Protein AF-A0A7G5KIU0-F1 (afdb_monomer)

pLDDT: mean 80.32, std 20.04, range [30.17, 98.31]

Structure (mmCIF, N/CA/C/O backbone):
data_AF-A0A7G5KIU0-F1
#
_entry.id   AF-A0A7G5KIU0-F1
#
loop_
_atom_site.group_PDB
_atom_site.id
_atom_site.type_symbol
_atom_site.label_atom_id
_atom_site.label_alt_id
_atom_site.label_comp_id
_atom_site.label_asym_id
_atom_site.label_entity_id
_atom_site.label_seq_id
_atom_site.pdbx_PDB_ins_code
_atom_site.Cartn_x
_atom_site.Cartn_y
_atom_site.Cartn_z
_atom_site.occupancy
_atom_site.B_iso_or_equiv
_atom_site.auth_seq_id
_atom_site.auth_comp_id
_atom_site.auth_asym_id
_atom_site.auth_atom_id
_atom_site.pdbx_PDB_model_num
ATOM 1 N N . MET A 1 1 ? 62.081 -25.637 26.726 1.00 36.34 1 MET A N 1
ATOM 2 C CA . MET A 1 1 ? 62.258 -24.174 26.877 1.00 36.34 1 MET A CA 1
ATOM 3 C C . MET A 1 1 ? 61.608 -23.529 25.665 1.00 36.34 1 MET A C 1
ATOM 5 O O . MET A 1 1 ? 61.931 -23.965 24.577 1.00 36.34 1 MET A O 1
ATOM 9 N N . LEU A 1 2 ? 60.666 -22.595 25.725 1.00 34.62 2 LEU A N 1
ATOM 10 C CA . LEU A 1 2 ? 60.098 -21.782 26.800 1.00 34.62 2 LEU A CA 1
ATOM 11 C C . LEU A 1 2 ? 58.688 -21.362 26.341 1.00 34.62 2 LEU A C 1
ATOM 13 O O . LEU A 1 2 ? 58.499 -21.029 25.174 1.00 34.62 2 LEU A O 1
ATOM 17 N N . SER A 1 3 ? 57.731 -21.376 27.267 1.00 38.97 3 SER A N 1
ATOM 18 C CA . SER A 1 3 ? 56.457 -20.659 27.167 1.00 38.97 3 SER A CA 1
ATOM 19 C C . SER A 1 3 ? 56.681 -19.152 27.070 1.00 38.97 3 SER A C 1
ATOM 21 O O . SER A 1 3 ? 57.615 -18.671 27.697 1.00 38.97 3 SER A O 1
ATOM 23 N N . PHE A 1 4 ? 55.754 -18.424 26.440 1.00 35.41 4 PHE A N 1
ATOM 24 C CA . PHE A 1 4 ? 55.165 -17.199 27.002 1.00 35.41 4 PHE A CA 1
ATOM 25 C C . PHE A 1 4 ? 53.754 -16.980 26.432 1.00 35.41 4 PHE A C 1
ATOM 27 O O . PHE A 1 4 ? 53.530 -17.051 25.226 1.00 35.41 4 PHE A O 1
ATOM 34 N N . HIS A 1 5 ? 52.810 -16.736 27.341 1.00 41.19 5 HIS A N 1
ATOM 35 C CA . HIS A 1 5 ? 51.464 -16.227 27.087 1.00 41.19 5 HIS A CA 1
ATOM 36 C C . HIS A 1 5 ? 51.498 -14.718 26.832 1.00 41.19 5 HIS A C 1
ATOM 38 O O . HIS A 1 5 ? 52.275 -14.038 27.491 1.00 41.19 5 HIS A O 1
ATOM 44 N N . PHE A 1 6 ? 50.566 -14.199 26.025 1.00 32.50 6 PHE A N 1
ATOM 45 C CA . PHE A 1 6 ? 49.836 -12.968 26.349 1.00 32.50 6 PHE A CA 1
ATOM 46 C C . PHE A 1 6 ? 48.410 -13.010 25.780 1.00 32.50 6 PHE A C 1
ATOM 48 O O . PHE A 1 6 ? 48.154 -13.492 24.680 1.00 32.50 6 PHE A O 1
ATOM 55 N N . ILE A 1 7 ? 47.502 -12.531 26.624 1.00 43.53 7 ILE A N 1
ATOM 56 C CA . ILE A 1 7 ? 46.048 -12.406 26.510 1.00 43.53 7 ILE A CA 1
ATOM 57 C C . ILE A 1 7 ? 45.729 -11.038 25.878 1.00 43.53 7 ILE A C 1
ATOM 59 O O . ILE A 1 7 ? 46.446 -10.083 26.159 1.00 43.53 7 ILE A O 1
ATOM 63 N N . VAL A 1 8 ? 44.662 -10.923 25.076 1.00 36.31 8 VAL A N 1
ATOM 64 C CA . VAL A 1 8 ? 43.481 -10.058 25.335 1.00 36.31 8 VA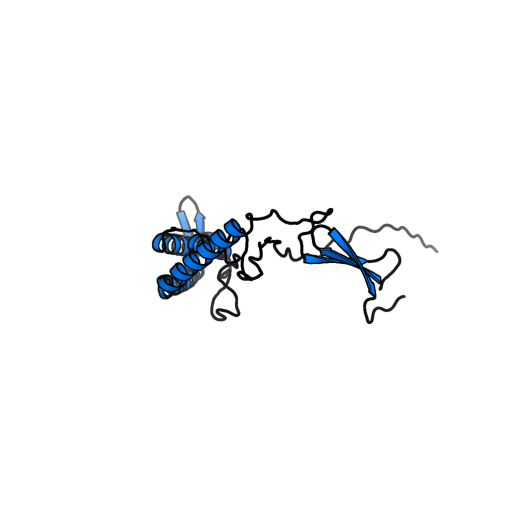L A CA 1
ATOM 65 C C . VAL A 1 8 ? 42.467 -10.169 24.178 1.00 36.31 8 VAL A C 1
ATOM 67 O O . VAL A 1 8 ? 42.867 -10.291 23.021 1.00 36.31 8 VAL A O 1
ATOM 70 N N . PRO A 1 9 ? 41.152 -10.159 24.483 1.00 41.25 9 PRO A N 1
ATOM 71 C CA . PRO A 1 9 ? 40.053 -10.459 23.572 1.00 41.25 9 PRO A CA 1
ATOM 72 C C . PRO A 1 9 ? 39.505 -9.187 22.905 1.00 41.25 9 PRO A C 1
ATOM 74 O O . PRO A 1 9 ? 39.579 -8.096 23.464 1.00 41.25 9 PRO A O 1
ATOM 77 N N . GLY A 1 10 ? 38.894 -9.325 21.728 1.00 31.03 10 GLY A N 1
ATOM 78 C CA . GLY A 1 10 ? 38.322 -8.198 20.990 1.00 31.03 10 GLY A CA 1
ATOM 79 C C . GLY A 1 10 ? 37.030 -8.566 20.275 1.00 31.03 10 GLY A C 1
ATOM 80 O O . GLY A 1 10 ? 37.061 -8.943 19.112 1.00 31.03 10 GLY A O 1
ATOM 81 N N . LEU A 1 11 ? 35.921 -8.432 21.007 1.00 32.62 11 LEU A N 1
ATOM 82 C CA . LEU A 1 11 ? 34.587 -8.047 20.526 1.00 32.62 11 LEU A CA 1
ATOM 83 C C . LEU A 1 11 ? 34.054 -8.787 19.286 1.00 32.62 11 LEU A C 1
ATOM 85 O O . LEU A 1 11 ? 34.119 -8.303 18.157 1.00 32.62 11 LEU A O 1
ATOM 89 N N . LEU A 1 12 ? 33.389 -9.917 19.540 1.00 35.75 12 LEU A N 1
ATOM 90 C CA . LEU A 1 12 ? 32.351 -10.415 18.643 1.00 35.75 12 LEU A CA 1
ATOM 91 C C . LEU A 1 12 ? 31.241 -9.366 18.555 1.00 35.75 12 LEU A C 1
ATOM 93 O O . LEU A 1 12 ? 30.599 -9.019 19.547 1.00 35.75 12 LEU A O 1
ATOM 97 N N . ALA A 1 13 ? 31.071 -8.855 17.340 1.00 33.41 13 ALA A N 1
ATOM 98 C CA . ALA A 1 13 ? 30.016 -7.948 16.961 1.00 33.41 13 ALA A CA 1
ATOM 99 C C . ALA A 1 13 ? 28.647 -8.522 17.345 1.00 33.41 13 ALA A C 1
ATOM 101 O O . ALA A 1 13 ? 28.295 -9.665 17.051 1.00 33.41 13 ALA A O 1
ATOM 102 N N . ILE A 1 14 ? 27.891 -7.661 18.010 1.00 40.97 14 ILE A N 1
ATOM 103 C CA . ILE A 1 14 ? 26.501 -7.814 18.397 1.00 40.97 14 ILE A CA 1
ATOM 104 C C . ILE A 1 14 ? 25.688 -8.086 17.125 1.00 40.97 14 ILE A C 1
ATOM 106 O O . ILE A 1 14 ? 25.567 -7.227 16.257 1.00 40.97 14 ILE A O 1
ATOM 110 N N . CYS A 1 15 ? 25.118 -9.281 17.013 1.00 30.53 15 CYS A N 1
ATOM 111 C CA . CYS A 1 15 ? 24.042 -9.576 16.070 1.00 30.53 15 CYS A CA 1
ATOM 112 C C . CYS A 1 15 ? 22.878 -10.198 16.839 1.00 30.53 15 CYS A C 1
ATOM 114 O O . CYS A 1 15 ? 22.476 -11.334 16.604 1.00 30.53 15 CYS A O 1
ATOM 116 N N . SER A 1 16 ? 22.319 -9.426 17.770 1.00 32.50 16 SER A N 1
ATOM 117 C CA . SER A 1 16 ? 20.934 -9.643 18.171 1.00 32.50 16 SER A CA 1
ATOM 118 C C . SER A 1 16 ? 20.053 -9.144 17.031 1.00 32.50 16 SER A C 1
ATOM 120 O O . SER A 1 16 ? 19.841 -7.943 16.873 1.00 32.50 16 SER A O 1
ATOM 122 N N . LEU A 1 17 ? 19.553 -10.081 16.221 1.00 36.25 17 LEU A N 1
ATOM 123 C CA . LEU A 1 17 ? 18.356 -9.875 15.413 1.00 36.25 17 LEU A CA 1
ATOM 124 C C . LEU A 1 17 ? 17.210 -9.493 16.359 1.00 36.25 17 LEU A C 1
ATOM 126 O O . LEU A 1 17 ? 16.492 -10.353 16.863 1.00 36.25 17 LEU A O 1
ATOM 130 N N . GLN A 1 18 ? 16.999 -8.201 16.577 1.00 31.08 18 GLN A N 1
ATOM 131 C CA . GLN A 1 18 ? 15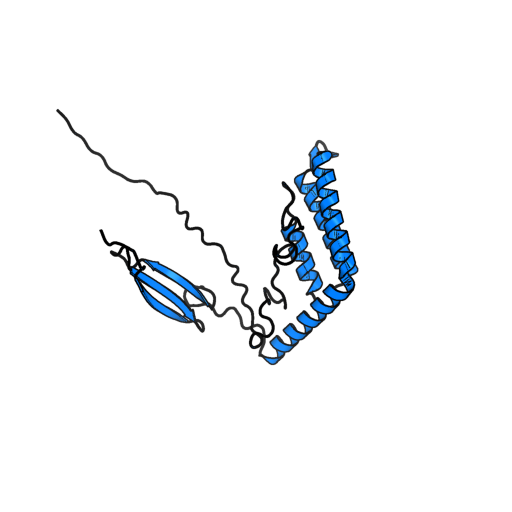.678 -7.719 16.942 1.00 31.08 18 GLN A CA 1
ATOM 132 C C . GLN A 1 18 ? 14.987 -7.334 15.643 1.00 31.08 18 GLN A C 1
ATOM 134 O O . GLN A 1 18 ? 15.222 -6.278 15.060 1.00 31.08 18 GLN A O 1
ATOM 139 N N . ARG A 1 19 ? 14.142 -8.257 15.165 1.00 33.25 19 ARG A N 1
ATOM 140 C CA . ARG A 1 19 ? 13.029 -7.922 14.281 1.00 33.25 19 ARG A CA 1
ATOM 141 C C . ARG A 1 19 ? 12.306 -6.751 14.938 1.00 33.25 19 ARG A C 1
ATOM 143 O O . ARG A 1 19 ? 11.643 -6.942 15.954 1.00 33.25 19 ARG A O 1
ATOM 150 N N . GLY A 1 20 ? 12.473 -5.556 14.381 1.00 30.17 20 GLY A N 1
ATOM 151 C CA . GLY A 1 20 ? 11.651 -4.405 14.711 1.00 30.17 20 GLY A CA 1
ATOM 152 C C . GLY A 1 20 ? 10.218 -4.715 14.304 1.00 30.17 20 GLY A C 1
ATOM 153 O O . GLY A 1 20 ? 9.808 -4.430 13.183 1.00 30.17 20 GLY A O 1
ATOM 154 N N . VAL A 1 21 ? 9.476 -5.368 15.196 1.00 32.94 21 VAL A N 1
ATOM 155 C CA . VAL A 1 21 ? 8.019 -5.347 15.184 1.00 32.94 21 VAL A CA 1
ATOM 156 C C . VAL A 1 21 ? 7.662 -3.884 15.376 1.00 32.94 21 VAL A C 1
ATOM 158 O O . VAL A 1 21 ? 7.976 -3.312 16.420 1.00 32.94 21 VAL A O 1
ATOM 161 N N . SER A 1 22 ? 7.090 -3.253 14.348 1.00 35.03 22 SER A N 1
ATOM 162 C CA . SER A 1 22 ? 6.578 -1.901 14.510 1.00 35.03 22 SER A CA 1
ATOM 163 C C . SER A 1 22 ? 5.518 -1.954 15.605 1.00 35.03 22 SER A C 1
ATOM 165 O O . SER A 1 22 ? 4.497 -2.649 15.501 1.00 35.03 22 SER A O 1
ATOM 167 N N . ALA A 1 23 ? 5.813 -1.250 16.689 1.00 35.59 23 ALA A N 1
ATOM 168 C CA . ALA A 1 23 ? 4.870 -0.905 17.725 1.00 35.59 23 ALA A CA 1
ATOM 169 C C . ALA A 1 23 ? 3.890 0.129 17.156 1.00 35.59 23 ALA A C 1
ATOM 171 O O . ALA A 1 23 ? 3.908 1.294 17.532 1.00 35.59 23 ALA A O 1
ATOM 172 N N . GLY A 1 24 ? 3.090 -0.292 16.176 1.00 41.53 24 GLY A N 1
ATOM 173 C CA . GLY A 1 24 ? 1.864 0.399 15.819 1.00 41.53 24 GLY A CA 1
ATOM 174 C C . GLY A 1 24 ? 0.922 0.208 16.994 1.00 41.53 24 GLY A C 1
ATOM 175 O O . GLY A 1 24 ? 0.476 -0.906 17.261 1.00 41.53 24 GLY A O 1
ATOM 176 N N . THR A 1 25 ? 0.752 1.263 17.774 1.00 46.84 25 THR A N 1
ATOM 177 C CA . THR A 1 25 ? -0.190 1.323 18.881 1.00 46.84 25 THR A CA 1
ATOM 178 C C . THR A 1 25 ? -1.579 1.459 18.329 1.00 46.84 25 THR A C 1
ATOM 180 O O . THR A 1 25 ? -1.968 2.540 17.889 1.00 46.84 25 THR A O 1
ATOM 183 N N . ASP A 1 26 ? -2.312 0.361 18.364 1.00 48.16 26 ASP A N 1
ATOM 184 C CA . ASP A 1 26 ? -3.697 0.377 17.952 1.00 48.16 26 ASP A CA 1
ATOM 185 C C . ASP A 1 26 ? -4.595 0.544 19.154 1.00 48.16 26 ASP A C 1
ATOM 187 O O . ASP A 1 26 ? -4.621 -0.281 20.070 1.00 48.16 26 ASP A O 1
ATOM 191 N N . ILE A 1 27 ? -5.357 1.638 19.125 1.00 53.34 27 ILE A N 1
ATOM 192 C CA . ILE A 1 27 ? -6.548 1.782 19.942 1.00 53.34 27 ILE A CA 1
ATOM 193 C C . ILE A 1 27 ? -7.479 0.673 19.493 1.00 53.34 27 ILE A C 1
ATOM 195 O O . ILE A 1 27 ? -8.103 0.709 18.432 1.00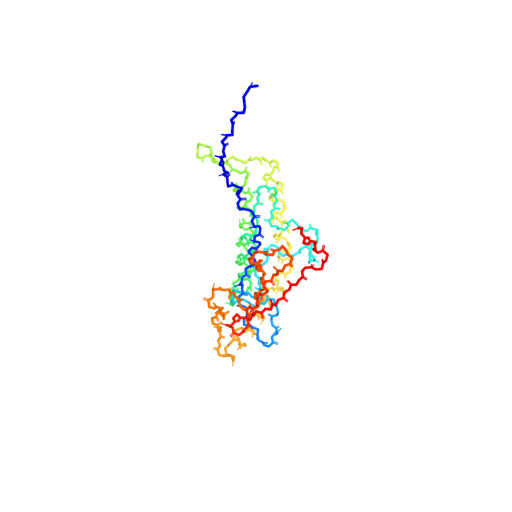 53.34 27 ILE A O 1
ATOM 199 N N . THR A 1 28 ? -7.546 -0.358 20.318 1.00 56.59 28 THR A N 1
ATOM 200 C CA . THR A 1 28 ? -8.520 -1.410 20.135 1.00 56.59 28 THR A CA 1
ATOM 201 C C . THR A 1 28 ? -9.851 -0.845 20.605 1.00 56.59 28 THR A C 1
ATOM 203 O O . THR A 1 28 ? -10.138 -0.776 21.791 1.00 56.59 28 THR A O 1
ATOM 206 N N . CYS A 1 29 ? -10.670 -0.425 19.647 1.00 69.44 29 CYS A N 1
ATOM 207 C CA . CYS A 1 29 ? -12.118 -0.239 19.757 1.00 69.44 29 CYS A CA 1
ATOM 208 C C . CYS A 1 29 ? -12.824 -1.488 20.317 1.00 69.44 29 CYS A C 1
ATOM 210 O O . CYS A 1 29 ? -13.520 -2.187 19.584 1.00 69.44 29 CYS A O 1
ATOM 212 N N . GLY A 1 30 ? -12.520 -1.900 21.548 1.00 63.50 30 GLY A N 1
ATOM 213 C CA . GLY A 1 30 ? -12.864 -3.220 22.078 1.00 63.50 30 GLY A CA 1
ATOM 214 C C . GLY A 1 30 ? -12.402 -4.394 21.198 1.00 63.50 30 GLY A C 1
ATOM 215 O O . GLY A 1 30 ? -13.047 -5.436 21.188 1.00 63.50 30 GLY A O 1
ATOM 216 N N . GLY A 1 31 ? -11.340 -4.227 20.398 1.00 67.38 31 GLY A N 1
ATOM 217 C CA . GLY A 1 31 ? -10.863 -5.244 19.448 1.00 67.38 31 GLY A CA 1
ATOM 218 C C . GLY A 1 31 ? -11.620 -5.312 18.112 1.00 67.38 31 GLY A C 1
ATOM 219 O O . GLY A 1 31 ? -11.334 -6.191 17.303 1.00 67.38 31 GLY A O 1
ATOM 220 N N . GLN A 1 32 ? -12.541 -4.379 17.833 1.00 73.06 32 GLN A N 1
ATOM 221 C CA . GLN A 1 32 ? -13.325 -4.343 16.586 1.00 73.06 32 GLN A CA 1
ATOM 222 C C . GLN A 1 32 ? -12.470 -4.137 15.319 1.00 73.06 32 GLN A C 1
ATOM 224 O O . GLN A 1 32 ? -12.878 -4.535 14.226 1.00 73.06 32 GLN A O 1
ATOM 229 N N . PHE A 1 33 ? -11.276 -3.553 15.461 1.00 81.06 33 PHE A N 1
ATOM 230 C CA . PHE A 1 33 ? -10.314 -3.334 14.377 1.00 81.06 33 PHE A CA 1
ATOM 231 C C . PHE A 1 33 ? -8.986 -4.031 14.704 1.00 81.06 33 PHE A C 1
ATOM 233 O O . PHE A 1 33 ? -7.998 -3.375 15.019 1.00 81.06 33 PHE A O 1
ATOM 240 N N . PRO A 1 34 ? -8.929 -5.375 14.635 1.00 70.75 34 PRO A N 1
ATOM 241 C CA . PRO A 1 34 ? -7.749 -6.146 15.042 1.00 70.75 34 PRO A CA 1
ATOM 242 C C . PRO A 1 34 ? -6.544 -5.935 14.117 1.00 70.75 34 PRO A C 1
ATOM 244 O O . PRO A 1 34 ? -5.434 -6.347 14.436 1.00 70.75 34 PRO A O 1
ATOM 247 N N . LYS A 1 35 ? -6.780 -5.338 12.946 1.00 79.94 35 LYS A N 1
ATOM 248 C CA . LYS A 1 35 ? -5.754 -4.992 11.972 1.00 79.94 35 LYS A CA 1
ATOM 249 C C . LYS A 1 35 ? -5.473 -3.496 11.931 1.00 79.94 35 LYS A C 1
ATOM 251 O O . LYS A 1 35 ? -4.811 -3.130 10.980 1.00 79.94 35 LYS A O 1
ATOM 256 N N . ALA A 1 36 ? -5.976 -2.647 12.832 1.00 81.94 36 ALA A N 1
ATOM 257 C CA . ALA A 1 36 ? -5.640 -1.218 12.802 1.00 81.94 36 ALA A CA 1
ATOM 258 C C . ALA A 1 36 ? -4.110 -0.999 12.829 1.00 81.94 36 ALA A C 1
ATOM 260 O O . ALA A 1 36 ? -3.356 -1.939 13.083 1.00 81.94 36 ALA A O 1
ATOM 261 N N . GLY A 1 37 ? -3.647 0.190 12.446 1.00 78.81 37 GLY A N 1
ATOM 262 C CA . GLY A 1 37 ? -2.231 0.572 12.519 1.00 78.81 37 GLY A CA 1
ATOM 263 C C . GLY A 1 37 ? -2.035 2.038 12.165 1.00 78.81 37 GLY A C 1
ATOM 264 O O . GLY A 1 37 ? -2.648 2.504 11.212 1.00 78.81 37 GLY A O 1
ATOM 265 N N . ASP A 1 38 ? -1.158 2.760 12.868 1.00 79.81 38 ASP A N 1
ATOM 266 C CA . ASP A 1 38 ? -0.663 4.084 12.445 1.00 79.81 38 ASP A CA 1
ATOM 267 C C . ASP A 1 38 ? -1.774 5.124 12.157 1.00 79.81 38 ASP A C 1
ATOM 269 O O . ASP A 1 38 ? -1.663 5.943 11.245 1.00 79.81 38 ASP A O 1
ATOM 273 N N . GLY A 1 39 ? -2.869 5.086 12.926 1.00 82.81 39 GLY A N 1
ATOM 274 C CA . GLY A 1 39 ? -4.026 5.976 12.738 1.00 82.81 39 GLY A CA 1
ATOM 275 C C . GLY A 1 39 ? -5.032 5.515 11.675 1.00 82.81 39 GLY A C 1
ATOM 276 O O . GLY A 1 39 ? -6.005 6.219 11.407 1.00 82.81 39 GLY A O 1
ATOM 277 N N . LEU A 1 40 ? -4.848 4.325 11.103 1.00 88.38 40 LEU A N 1
ATOM 278 C CA . LEU A 1 40 ? -5.726 3.745 10.090 1.00 88.38 40 LEU A CA 1
ATOM 279 C C . LEU A 1 40 ? -6.444 2.498 10.614 1.00 88.38 40 LEU A C 1
ATOM 281 O O . LEU A 1 40 ? -5.913 1.740 11.426 1.00 88.38 40 LEU A O 1
ATOM 285 N N . ALA A 1 41 ? -7.628 2.223 10.069 1.00 88.19 41 ALA A N 1
ATOM 286 C CA . ALA A 1 41 ? -8.403 1.015 10.367 1.00 88.19 41 ALA A CA 1
ATOM 287 C C . ALA A 1 41 ? -7.744 -0.286 9.858 1.00 88.19 41 ALA A C 1
ATOM 289 O O . ALA A 1 41 ? -8.209 -1.387 10.173 1.00 88.19 41 ALA A O 1
ATOM 290 N N . LYS A 1 42 ? -6.670 -0.169 9.063 1.00 87.44 42 LYS A N 1
ATOM 291 C CA . LYS A 1 42 ? -5.815 -1.264 8.596 1.00 87.44 42 LYS A CA 1
ATOM 292 C C . LYS A 1 42 ? -4.341 -0.843 8.663 1.00 87.44 42 LYS A C 1
ATOM 294 O O . LYS A 1 42 ? -3.972 0.212 8.160 1.00 87.44 42 LYS A O 1
ATOM 299 N N . ARG A 1 43 ? -3.497 -1.717 9.203 1.00 84.94 43 ARG A N 1
ATOM 300 C CA . ARG A 1 43 ? -2.047 -1.618 9.235 1.00 84.94 43 ARG A CA 1
ATOM 301 C C . ARG A 1 43 ? -1.519 -1.753 7.820 1.00 84.94 43 ARG A C 1
ATOM 303 O O . ARG A 1 43 ? -1.884 -2.671 7.085 1.00 84.94 43 ARG A O 1
ATOM 310 N N . ILE A 1 44 ? -0.612 -0.851 7.499 1.00 86.75 44 ILE A N 1
ATOM 311 C CA . ILE A 1 44 ? 0.114 -0.823 6.242 1.00 86.75 44 ILE A CA 1
ATOM 312 C C . ILE A 1 44 ? 1.018 -2.059 6.164 1.00 86.75 44 ILE A C 1
ATOM 314 O O . ILE A 1 44 ? 1.861 -2.275 7.041 1.00 86.75 44 ILE A O 1
ATOM 318 N N . ASP A 1 45 ? 0.842 -2.885 5.131 1.00 83.12 45 ASP A N 1
ATOM 319 C CA . ASP A 1 45 ? 1.490 -4.197 5.043 1.00 83.12 45 ASP A CA 1
ATOM 320 C C . ASP A 1 45 ? 2.232 -4.473 3.724 1.00 83.12 45 ASP A C 1
ATOM 322 O O . ASP A 1 45 ? 2.537 -5.628 3.412 1.00 83.12 45 ASP A O 1
ATOM 326 N N . GLY A 1 46 ? 2.640 -3.424 3.003 1.00 87.62 46 GLY A N 1
ATOM 327 C CA . GLY A 1 46 ? 3.276 -3.550 1.693 1.00 87.62 46 GLY A CA 1
ATOM 328 C C . GLY A 1 46 ? 2.258 -3.928 0.626 1.00 87.62 46 GLY A C 1
ATOM 329 O O . GLY A 1 46 ? 1.099 -3.529 0.683 1.00 87.62 46 GLY A O 1
ATOM 330 N N . CYS A 1 47 ? 2.665 -4.711 -0.369 1.00 86.94 47 CYS A N 1
ATOM 331 C CA . CYS A 1 47 ? 1.764 -5.101 -1.457 1.00 86.94 47 CYS A CA 1
ATOM 332 C C . CYS A 1 47 ? 0.865 -6.300 -1.090 1.00 86.94 47 CYS A C 1
ATOM 334 O O . CYS A 1 47 ? 0.652 -7.189 -1.914 1.00 86.94 47 CYS A O 1
ATOM 336 N N . SER A 1 48 ? 0.331 -6.309 0.141 1.00 73.38 48 SER A N 1
ATOM 337 C CA . SER A 1 48 ? -0.445 -7.379 0.797 1.00 73.38 48 SER A CA 1
ATOM 338 C C . SER A 1 48 ? 0.316 -8.694 1.089 1.00 73.38 48 SER A C 1
ATOM 340 O O . SER A 1 48 ? 1.477 -8.900 0.702 1.00 73.38 48 SER A O 1
ATOM 342 N N . SER A 1 49 ? -0.299 -9.578 1.886 1.00 58.69 49 SER A N 1
ATOM 343 C CA . SER A 1 49 ? 0.346 -10.788 2.412 1.00 58.69 49 SER A CA 1
ATOM 344 C C . SER A 1 49 ? 0.354 -11.963 1.418 1.00 58.69 49 SER A C 1
ATOM 346 O O . SER A 1 49 ? -0.528 -12.106 0.575 1.00 58.69 49 SER A O 1
ATOM 348 N N . TRP A 1 50 ? 1.335 -12.868 1.553 1.00 46.44 50 TRP A N 1
ATOM 349 C CA . TRP A 1 50 ? 1.421 -14.086 0.725 1.00 46.44 50 TRP A CA 1
ATOM 350 C C . TRP A 1 50 ? 0.193 -14.997 0.870 1.00 46.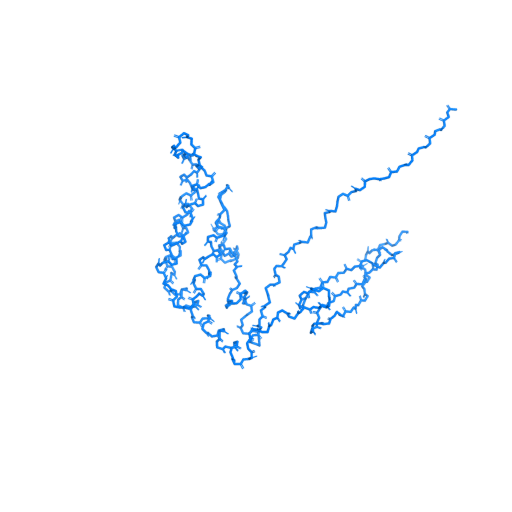44 50 TRP A C 1
ATOM 352 O O . TRP A 1 50 ? -0.190 -15.667 -0.083 1.00 46.44 50 TRP A O 1
ATOM 362 N N . SER A 1 51 ? -0.426 -15.030 2.055 1.00 51.91 51 SER A N 1
ATOM 363 C CA . SER A 1 51 ? -1.651 -15.802 2.286 1.00 51.91 51 SER A CA 1
ATOM 364 C C . SER A 1 51 ? -2.853 -15.243 1.532 1.00 51.91 51 SER A C 1
ATOM 366 O O . SER A 1 51 ? -3.742 -16.013 1.181 1.00 51.91 51 SER A O 1
ATOM 368 N N . ASP A 1 52 ? -2.871 -13.935 1.266 1.00 62.53 52 ASP A N 1
ATOM 369 C CA . ASP A 1 52 ? -3.973 -13.286 0.557 1.00 62.53 52 ASP A CA 1
ATOM 370 C C . ASP A 1 52 ? -3.825 -13.435 -0.966 1.00 62.53 52 ASP A C 1
ATOM 372 O O . ASP A 1 52 ? -4.827 -13.540 -1.673 1.00 62.53 52 ASP A O 1
ATOM 376 N N . ASN A 1 53 ? -2.587 -13.490 -1.480 1.00 63.78 53 ASN A N 1
ATOM 377 C CA . ASN A 1 53 ? -2.323 -13.760 -2.893 1.00 63.78 53 ASN A CA 1
ATOM 378 C C . ASN A 1 53 ? -0.928 -14.385 -3.141 1.00 63.78 53 ASN A C 1
ATOM 380 O O . ASN A 1 53 ? 0.045 -13.665 -3.383 1.00 63.78 53 ASN A O 1
ATOM 384 N N . PRO A 1 54 ? -0.807 -15.727 -3.169 1.00 63.81 54 PRO A N 1
ATOM 385 C CA . PRO A 1 54 ? 0.485 -16.410 -3.304 1.00 63.81 54 PRO A CA 1
ATOM 386 C C . PRO A 1 54 ? 1.103 -16.291 -4.705 1.00 63.81 54 PRO A C 1
ATOM 388 O O . PRO A 1 54 ? 2.209 -16.766 -4.941 1.00 63.81 54 PRO A O 1
ATOM 391 N N . THR A 1 55 ? 0.399 -15.686 -5.664 1.00 66.44 55 THR A N 1
ATOM 392 C CA . THR A 1 55 ? 0.892 -15.510 -7.040 1.00 66.44 55 THR A CA 1
ATOM 393 C C . THR A 1 55 ? 1.514 -14.135 -7.285 1.00 66.44 55 THR A C 1
ATOM 395 O O . THR A 1 55 ? 2.089 -13.899 -8.347 1.00 66.44 55 THR A O 1
ATOM 398 N N . GLN A 1 56 ? 1.431 -13.223 -6.310 1.00 66.50 56 GLN A N 1
ATOM 399 C CA . GLN A 1 56 ? 1.929 -11.858 -6.441 1.00 66.50 56 GLN A CA 1
ATOM 400 C C . GLN A 1 56 ? 3.387 -11.707 -6.003 1.00 66.50 56 GLN A C 1
ATOM 402 O O . GLN A 1 56 ? 3.837 -12.205 -4.969 1.00 66.50 56 GLN A O 1
ATOM 407 N N . VAL A 1 57 ? 4.127 -10.929 -6.790 1.00 73.81 57 VAL A N 1
ATOM 408 C CA . VAL A 1 57 ? 5.479 -10.480 -6.457 1.00 73.81 57 VAL A CA 1
ATOM 409 C C . VAL A 1 57 ? 5.378 -9.385 -5.402 1.00 73.81 57 VAL A C 1
ATOM 411 O O . VAL A 1 57 ? 5.242 -8.232 -5.783 1.00 73.81 57 VAL A O 1
ATOM 414 N N . ARG A 1 58 ? 5.388 -9.746 -4.112 1.00 77.25 58 ARG A N 1
ATOM 415 C CA . ARG A 1 58 ? 5.013 -8.876 -2.976 1.00 77.25 58 ARG A CA 1
ATOM 416 C C . ARG A 1 58 ? 5.675 -7.496 -3.000 1.00 77.25 58 ARG A C 1
ATOM 418 O O . ARG A 1 58 ? 5.164 -6.571 -3.600 1.00 77.25 58 ARG A O 1
ATOM 425 N N . ASP A 1 59 ? 6.827 -7.351 -2.367 1.00 86.75 59 ASP A N 1
ATOM 426 C CA . ASP A 1 59 ? 7.380 -6.025 -2.085 1.00 86.75 59 ASP A CA 1
ATOM 427 C C . ASP A 1 59 ? 8.462 -5.607 -3.086 1.00 86.75 59 ASP A C 1
ATOM 429 O O . ASP A 1 59 ? 8.870 -4.445 -3.109 1.00 86.75 59 ASP A O 1
ATOM 433 N N . SER A 1 60 ? 8.951 -6.535 -3.911 1.00 89.69 60 SER A N 1
ATOM 434 C CA . SER A 1 60 ? 10.045 -6.276 -4.841 1.00 89.69 60 SER A CA 1
ATOM 435 C C . SER A 1 60 ? 10.097 -7.252 -6.011 1.00 89.69 60 SER A C 1
ATOM 437 O O . SER A 1 60 ? 9.798 -8.433 -5.864 1.00 89.69 60 SER A O 1
ATOM 439 N N . TRP A 1 61 ? 10.559 -6.762 -7.163 1.00 90.19 61 TRP A N 1
ATOM 440 C CA . TRP A 1 61 ? 10.904 -7.568 -8.335 1.00 90.19 61 TRP A CA 1
ATOM 441 C C . TRP A 1 61 ? 12.351 -7.279 -8.753 1.00 90.19 61 TRP A C 1
ATOM 443 O O . TRP A 1 61 ? 12.666 -6.193 -9.253 1.00 90.19 61 TRP A O 1
ATOM 453 N N . GLY A 1 62 ? 13.253 -8.235 -8.519 1.00 91.62 62 GLY A N 1
ATOM 454 C CA . GLY A 1 62 ? 14.696 -8.013 -8.659 1.00 91.62 62 GLY A CA 1
ATOM 455 C C . GLY A 1 62 ? 15.160 -6.826 -7.803 1.00 91.62 62 GLY A C 1
ATOM 456 O O . GLY A 1 62 ? 14.932 -6.809 -6.596 1.00 91.62 62 GLY A O 1
ATOM 457 N N . SER A 1 63 ? 15.779 -5.816 -8.419 1.00 94.50 63 SER A N 1
ATOM 458 C CA . SER A 1 63 ? 16.211 -4.578 -7.747 1.00 94.50 63 SER A CA 1
ATOM 459 C C . SER A 1 63 ? 15.104 -3.526 -7.580 1.00 94.50 63 SER A C 1
ATOM 461 O O . SER A 1 63 ? 15.329 -2.510 -6.922 1.00 94.50 63 SER A O 1
ATOM 463 N N . ALA A 1 64 ? 13.921 -3.723 -8.168 1.00 95.88 64 ALA A N 1
ATOM 464 C CA . ALA A 1 64 ? 12.800 -2.802 -7.998 1.00 95.88 64 ALA A CA 1
ATOM 465 C C . ALA A 1 64 ? 12.087 -3.060 -6.670 1.00 95.88 64 ALA A C 1
ATOM 467 O O . ALA A 1 64 ? 11.670 -4.182 -6.401 1.00 95.88 64 ALA A O 1
ATOM 468 N N . ASN A 1 65 ? 11.925 -2.013 -5.860 1.00 95.19 65 ASN A N 1
ATOM 469 C CA . ASN A 1 65 ? 11.198 -2.050 -4.592 1.00 95.19 65 ASN A CA 1
ATOM 470 C C . ASN A 1 65 ? 9.841 -1.348 -4.751 1.00 95.19 65 ASN A C 1
ATOM 472 O O . ASN A 1 65 ? 9.787 -0.152 -5.044 1.00 95.19 65 ASN A O 1
ATOM 476 N N . PHE A 1 66 ? 8.762 -2.103 -4.561 1.00 95.12 66 PHE A N 1
ATOM 477 C CA . PHE A 1 66 ? 7.375 -1.658 -4.663 1.00 95.12 66 PHE A CA 1
ATOM 478 C C . PHE A 1 66 ? 6.734 -1.352 -3.311 1.00 95.12 66 PHE A C 1
ATOM 480 O O . PHE A 1 66 ? 5.740 -0.631 -3.284 1.00 95.12 66 PHE A O 1
ATOM 487 N N . ARG A 1 67 ? 7.318 -1.816 -2.197 1.00 93.81 67 ARG A N 1
ATOM 488 C CA . ARG A 1 67 ? 6.748 -1.682 -0.850 1.00 93.81 67 ARG A CA 1
ATOM 489 C C . ARG A 1 67 ? 6.269 -0.269 -0.545 1.00 93.81 67 ARG A C 1
ATOM 491 O O . ARG A 1 67 ? 5.108 -0.083 -0.228 1.00 93.81 67 ARG A O 1
ATOM 498 N N . GLY A 1 68 ? 7.131 0.734 -0.719 1.00 93.56 68 GLY A N 1
ATOM 499 C CA . GLY A 1 68 ? 6.767 2.121 -0.410 1.00 93.56 68 GLY A CA 1
ATOM 500 C C . GLY A 1 68 ? 5.620 2.668 -1.271 1.00 93.56 68 GLY A C 1
ATOM 501 O O . GLY A 1 68 ? 4.885 3.540 -0.825 1.00 93.56 68 GLY A O 1
ATOM 502 N N . VAL A 1 69 ? 5.448 2.151 -2.492 1.00 96.44 69 VAL A N 1
ATOM 503 C CA . VAL A 1 69 ? 4.337 2.524 -3.380 1.00 96.44 69 VAL A CA 1
ATOM 504 C C . VAL A 1 69 ? 3.036 1.866 -2.923 1.00 96.44 69 VAL A C 1
ATOM 506 O O . VAL A 1 69 ? 1.994 2.513 -2.931 1.00 96.44 69 VAL A O 1
ATOM 509 N N . CYS A 1 70 ? 3.100 0.600 -2.510 1.00 94.62 70 CYS A N 1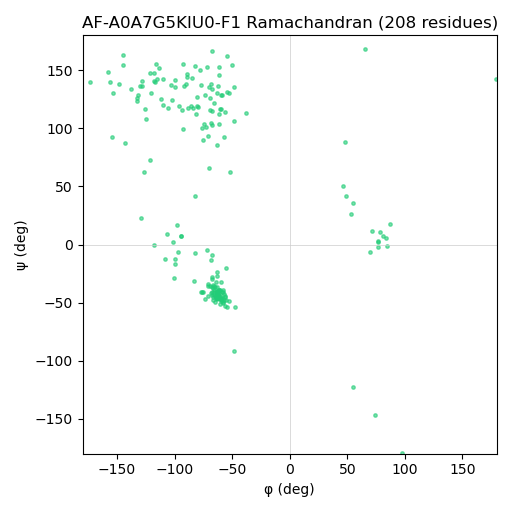
ATOM 510 C CA . CYS A 1 70 ? 1.958 -0.119 -1.951 1.00 94.62 70 CYS A CA 1
ATOM 511 C C . CYS A 1 70 ? 1.534 0.455 -0.596 1.00 94.62 70 CYS A C 1
ATOM 513 O O . CYS A 1 70 ? 0.350 0.686 -0.384 1.00 94.62 70 CYS A O 1
ATOM 515 N N . ASP A 1 71 ? 2.498 0.801 0.259 1.00 93.75 71 ASP A N 1
ATOM 516 C CA . ASP A 1 71 ? 2.244 1.448 1.543 1.00 93.75 71 ASP A CA 1
ATOM 517 C C . ASP A 1 71 ? 1.471 2.764 1.363 1.00 93.75 71 ASP A C 1
ATOM 519 O O . ASP A 1 71 ? 0.531 3.054 2.098 1.00 93.75 71 ASP A O 1
ATOM 523 N N . GLU A 1 72 ? 1.851 3.561 0.363 1.00 96.00 72 GLU A N 1
ATOM 524 C CA . GLU A 1 72 ? 1.175 4.822 0.056 1.00 96.00 72 GLU A CA 1
ATOM 525 C C . GLU A 1 72 ? -0.218 4.623 -0.551 1.00 96.00 72 GLU A C 1
ATOM 527 O O . GLU A 1 72 ? -1.133 5.404 -0.292 1.00 96.00 72 GLU A O 1
ATOM 532 N N . HIS A 1 73 ? -0.408 3.566 -1.340 1.00 95.75 73 HIS A N 1
ATOM 533 C CA . HIS A 1 73 ? -1.718 3.224 -1.891 1.00 95.75 73 HIS A CA 1
ATOM 534 C C . HIS A 1 73 ? -2.695 2.785 -0.802 1.00 95.75 73 HIS A C 1
ATOM 536 O O . HIS A 1 73 ? -3.821 3.283 -0.778 1.00 95.75 73 HIS A O 1
ATOM 542 N N . ASP A 1 74 ? -2.232 1.961 0.140 1.00 94.00 74 ASP A N 1
ATOM 543 C CA . ASP A 1 74 ? -2.988 1.585 1.334 1.00 94.00 74 ASP A CA 1
ATOM 544 C C . ASP A 1 74 ? -3.384 2.832 2.143 1.00 94.00 74 ASP A C 1
ATOM 546 O O . ASP A 1 74 ? -4.566 3.016 2.439 1.00 94.00 74 ASP A O 1
ATOM 550 N N . ARG A 1 75 ? -2.443 3.750 2.427 1.00 95.00 75 ARG A N 1
ATOM 551 C CA . ARG A 1 75 ? -2.763 5.026 3.106 1.00 95.00 75 ARG A CA 1
ATOM 552 C C . ARG A 1 75 ? -3.823 5.827 2.362 1.00 95.00 75 ARG A C 1
ATOM 554 O O . ARG A 1 75 ? -4.760 6.324 2.981 1.00 95.00 75 ARG A O 1
ATOM 561 N N . CYS A 1 76 ? -3.688 5.943 1.044 1.00 96.75 76 CYS A N 1
ATOM 562 C CA . CYS A 1 76 ? -4.626 6.691 0.215 1.00 96.75 76 CYS A CA 1
ATOM 563 C C . CYS A 1 76 ? -6.036 6.083 0.278 1.00 96.75 76 CYS A C 1
ATOM 565 O O . CYS A 1 76 ? -7.012 6.807 0.450 1.00 96.75 76 CYS A O 1
ATOM 567 N N . TYR A 1 77 ? -6.154 4.752 0.225 1.00 96.00 77 TYR A N 1
ATOM 568 C CA . TYR A 1 77 ? -7.440 4.051 0.335 1.00 96.00 77 TYR A CA 1
ATOM 569 C C . TYR A 1 77 ? -8.116 4.228 1.697 1.00 96.00 77 TYR A C 1
ATOM 571 O O . TYR A 1 77 ? -9.345 4.266 1.758 1.00 96.00 77 TYR A O 1
ATOM 579 N N . TYR A 1 78 ? -7.333 4.355 2.768 1.00 95.81 78 TYR A N 1
ATOM 580 C CA . TYR A 1 78 ? -7.828 4.604 4.122 1.00 95.81 78 TYR A CA 1
ATOM 581 C C . TYR A 1 78 ? -7.842 6.093 4.504 1.00 95.81 78 TYR A C 1
ATOM 583 O O . TYR A 1 78 ? -8.139 6.417 5.643 1.00 95.81 78 TYR A O 1
ATOM 591 N N . THR A 1 79 ? -7.569 7.021 3.583 1.00 96.19 79 THR A N 1
ATOM 592 C CA . THR A 1 79 ? -7.752 8.458 3.830 1.00 96.19 79 THR A CA 1
ATOM 593 C C . THR A 1 79 ? -9.178 8.846 3.454 1.00 96.19 79 THR A C 1
ATOM 595 O O . THR A 1 79 ? -9.566 8.715 2.290 1.00 96.19 79 THR A O 1
ATOM 598 N N . LEU A 1 80 ? -9.976 9.314 4.417 1.00 96.81 80 LEU A N 1
ATOM 599 C CA . LEU A 1 80 ? -11.377 9.666 4.170 1.00 96.81 80 LEU A CA 1
ATOM 600 C C . LEU A 1 80 ? -11.516 10.759 3.103 1.00 96.81 80 LEU A C 1
ATOM 602 O O . LEU A 1 80 ? -10.874 11.806 3.168 1.00 96.81 80 LEU A O 1
ATOM 606 N N . GLY A 1 81 ? -12.365 10.506 2.107 1.00 97.06 81 GLY A N 1
ATOM 607 C CA . GLY A 1 81 ? -12.631 11.432 1.004 1.00 97.06 81 GLY A CA 1
ATOM 608 C C . GLY A 1 81 ? -11.541 11.488 -0.073 1.00 97.06 81 GLY A C 1
ATOM 609 O O . GLY A 1 81 ? -11.683 12.253 -1.028 1.00 97.06 81 GLY A O 1
ATOM 610 N N . ALA A 1 82 ? -10.471 10.690 0.032 1.00 97.50 82 ALA A N 1
ATOM 611 C CA . ALA A 1 82 ? -9.429 10.629 -0.993 1.00 97.50 82 ALA A CA 1
ATOM 612 C C . ALA A 1 82 ? -9.989 10.154 -2.340 1.00 97.50 82 ALA A C 1
ATOM 614 O O . ALA A 1 82 ? -10.872 9.308 -2.390 1.00 97.50 82 ALA A O 1
ATOM 615 N N . ASN A 1 83 ? -9.474 10.645 -3.464 1.00 97.44 83 ASN A N 1
ATOM 616 C CA . ASN A 1 83 ? -9.994 10.248 -4.771 1.00 97.44 83 ASN A CA 1
ATOM 617 C C . ASN A 1 83 ? -9.434 8.879 -5.213 1.00 97.44 83 ASN A C 1
ATOM 619 O O . ASN A 1 83 ? -8.232 8.738 -5.425 1.00 97.44 83 ASN A O 1
ATOM 623 N N . VAL A 1 84 ? -10.305 7.883 -5.424 1.00 96.31 84 VAL A N 1
ATOM 624 C CA . VAL A 1 84 ? -9.894 6.519 -5.819 1.00 96.31 84 VAL A CA 1
ATOM 625 C C . VAL A 1 84 ? -9.094 6.479 -7.126 1.00 96.31 84 VAL A C 1
ATOM 627 O O . VAL A 1 84 ? -8.110 5.740 -7.233 1.00 96.31 84 VAL A O 1
ATOM 630 N N . ASP A 1 85 ? -9.463 7.295 -8.117 1.00 97.12 85 ASP A N 1
ATOM 631 C CA . ASP A 1 85 ? -8.743 7.334 -9.388 1.00 97.12 85 ASP A CA 1
ATOM 632 C C . ASP A 1 85 ? -7.355 7.949 -9.206 1.00 97.12 85 ASP A C 1
ATOM 634 O O . ASP A 1 85 ? -6.397 7.507 -9.835 1.00 97.12 85 ASP A O 1
ATOM 638 N N 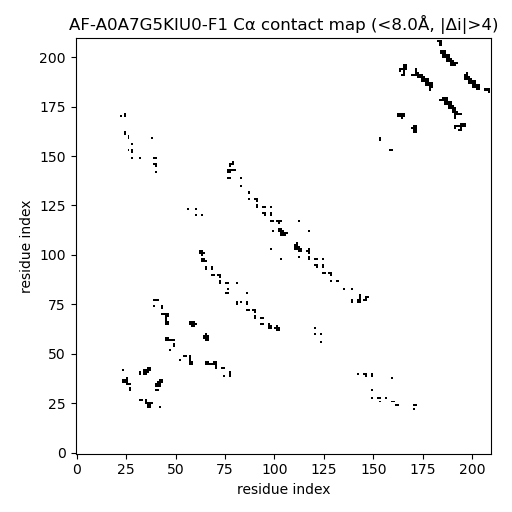. GLU A 1 86 ? -7.220 8.945 -8.333 1.00 97.94 86 GLU A N 1
ATOM 639 C CA . GLU A 1 86 ? -5.937 9.534 -7.967 1.00 97.94 86 GLU A CA 1
ATOM 640 C C . GLU A 1 86 ? -5.049 8.548 -7.216 1.00 97.94 86 GLU A C 1
ATOM 642 O O . GLU A 1 86 ? -3.905 8.352 -7.631 1.00 97.94 86 GLU A O 1
ATOM 647 N N . CYS A 1 87 ? -5.582 7.851 -6.206 1.00 97.75 87 CYS A N 1
ATOM 648 C CA . CYS A 1 87 ? -4.862 6.791 -5.500 1.00 97.75 87 CYS A CA 1
ATOM 649 C C . CYS A 1 87 ? -4.307 5.756 -6.492 1.00 97.75 87 CYS A C 1
ATOM 651 O O . CYS A 1 87 ? -3.116 5.439 -6.482 1.00 97.75 87 CYS A O 1
ATOM 653 N N . ASN A 1 88 ? -5.146 5.283 -7.417 1.00 97.19 88 ASN A N 1
ATOM 654 C CA . ASN A 1 88 ? -4.759 4.278 -8.406 1.00 97.19 88 ASN A CA 1
ATOM 655 C C . ASN A 1 88 ? -3.795 4.820 -9.474 1.00 97.19 88 ASN A C 1
ATOM 657 O O . ASN A 1 88 ? -2.900 4.099 -9.923 1.00 97.19 88 ASN A O 1
ATOM 661 N N . ARG A 1 89 ? -3.933 6.085 -9.894 1.00 98.19 89 ARG A N 1
ATOM 662 C CA . ARG A 1 89 ? -2.972 6.738 -10.801 1.00 98.19 89 ARG A CA 1
ATOM 663 C C . ARG A 1 89 ? -1.601 6.875 -10.142 1.00 98.19 89 ARG A C 1
ATOM 665 O O . ARG A 1 89 ? -0.607 6.521 -10.778 1.00 98.19 89 ARG A O 1
ATOM 672 N N . ASN A 1 90 ? -1.553 7.333 -8.893 1.00 98.31 90 ASN A N 1
ATOM 673 C CA . ASN A 1 90 ? -0.318 7.518 -8.132 1.00 98.31 90 ASN A CA 1
ATOM 674 C C . ASN A 1 90 ? 0.376 6.182 -7.869 1.00 98.31 90 ASN A C 1
ATOM 676 O O . ASN A 1 90 ? 1.571 6.062 -8.133 1.00 98.31 90 ASN A O 1
ATOM 680 N N . PHE A 1 91 ? -0.380 5.155 -7.474 1.00 97.50 91 PHE A N 1
ATOM 681 C CA . PHE A 1 91 ? 0.116 3.787 -7.337 1.00 97.50 91 PHE A CA 1
ATOM 682 C C . PHE A 1 91 ? 0.772 3.288 -8.629 1.00 97.50 91 PHE A C 1
ATOM 684 O O . PHE A 1 91 ? 1.949 2.929 -8.660 1.00 97.50 91 PHE A O 1
ATOM 691 N N . CYS A 1 92 ? 0.047 3.372 -9.745 1.00 97.81 92 CYS A N 1
ATOM 692 C CA . CYS A 1 92 ? 0.548 2.929 -11.038 1.00 97.81 92 CYS A CA 1
ATOM 693 C C . CYS A 1 92 ? 1.762 3.720 -11.537 1.00 97.81 92 CYS A C 1
ATOM 695 O O . CYS A 1 92 ? 2.692 3.153 -12.114 1.00 97.81 92 CYS A O 1
ATOM 697 N N . GLY A 1 93 ? 1.778 5.038 -11.337 1.00 98.25 93 GLY A N 1
ATOM 698 C CA . GLY A 1 93 ? 2.946 5.868 -11.627 1.00 98.25 93 GLY A CA 1
ATOM 699 C C . GLY A 1 93 ? 4.143 5.505 -10.745 1.00 98.25 93 GLY A C 1
ATOM 700 O O . GLY A 1 93 ? 5.271 5.417 -11.237 1.00 98.25 93 GLY A O 1
ATOM 701 N N . GLY A 1 94 ? 3.893 5.233 -9.463 1.00 98.25 94 GLY A N 1
ATOM 702 C CA . GLY A 1 94 ? 4.886 4.828 -8.475 1.00 98.25 94 GLY A CA 1
ATOM 703 C C . GLY A 1 94 ? 5.581 3.521 -8.840 1.00 98.25 94 GLY A C 1
ATOM 704 O O . GLY A 1 94 ? 6.812 3.480 -8.844 1.00 98.25 94 GLY A O 1
ATOM 705 N N . LEU A 1 95 ? 4.829 2.488 -9.232 1.00 97.81 95 LEU A N 1
ATOM 706 C CA . LEU A 1 95 ? 5.394 1.190 -9.623 1.00 97.81 95 LEU A CA 1
ATOM 707 C C . LEU A 1 95 ? 6.291 1.308 -10.861 1.00 97.81 95 LEU A C 1
ATOM 709 O O . LEU A 1 95 ? 7.431 0.841 -10.861 1.00 97.81 95 LEU A O 1
ATOM 713 N N . ARG A 1 96 ? 5.828 2.020 -11.898 1.00 98.25 96 ARG A N 1
ATOM 714 C CA . ARG A 1 96 ? 6.641 2.290 -13.099 1.00 98.25 96 ARG A CA 1
ATOM 715 C C . ARG A 1 96 ? 7.906 3.074 -12.756 1.00 98.25 96 ARG A C 1
ATOM 717 O O . ARG A 1 96 ? 8.983 2.801 -13.285 1.00 98.25 96 ARG A O 1
ATOM 724 N N . ASN A 1 97 ? 7.801 4.039 -11.844 1.00 98.06 97 ASN A N 1
ATOM 725 C CA . ASN A 1 97 ? 8.950 4.803 -11.376 1.00 98.06 97 ASN A CA 1
ATOM 726 C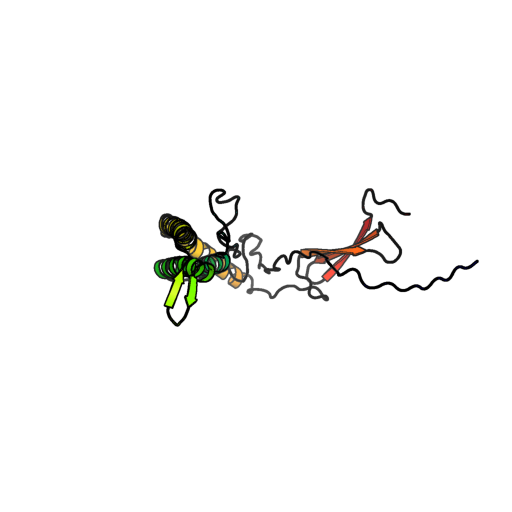 C . ASN A 1 97 ? 9.935 3.939 -10.572 1.00 98.06 97 ASN A C 1
ATOM 728 O O . ASN A 1 97 ? 11.140 4.133 -10.709 1.00 98.06 97 ASN A O 1
ATOM 732 N N . ALA A 1 98 ? 9.456 2.983 -9.774 1.00 97.62 98 ALA A N 1
ATOM 733 C CA . ALA A 1 98 ? 10.306 2.027 -9.068 1.00 97.62 98 ALA A CA 1
ATOM 734 C C . ALA A 1 98 ? 11.109 1.160 -10.052 1.00 97.62 98 ALA A C 1
ATOM 736 O O . ALA A 1 98 ? 12.322 1.027 -9.891 1.00 97.62 98 ALA A O 1
ATOM 737 N N . CYS A 1 99 ? 10.478 0.681 -11.130 1.00 97.56 99 CYS A N 1
ATOM 738 C CA . CYS A 1 99 ? 11.172 -0.012 -12.219 1.00 97.56 99 CYS A CA 1
ATOM 739 C C . CYS A 1 99 ? 12.249 0.858 -12.873 1.00 97.56 99 CYS A C 1
ATOM 741 O O . CYS A 1 99 ? 13.392 0.428 -13.034 1.00 97.56 99 CYS A O 1
ATOM 743 N N . ARG A 1 100 ? 11.914 2.112 -13.199 1.00 97.25 100 ARG A N 1
ATOM 744 C CA . ARG A 1 100 ? 12.868 3.059 -13.785 1.00 97.25 100 ARG A CA 1
ATOM 745 C C . ARG A 1 100 ? 14.053 3.332 -12.858 1.00 97.25 100 ARG A C 1
ATOM 747 O O . ARG A 1 100 ? 15.184 3.381 -13.323 1.00 97.25 100 ARG A O 1
ATOM 754 N N . LYS A 1 101 ? 13.815 3.505 -11.555 1.00 96.69 101 LYS A N 1
ATOM 755 C CA . LYS A 1 101 ? 14.879 3.720 -10.559 1.00 96.69 101 LYS A CA 1
ATOM 756 C C . LYS A 1 101 ? 15.820 2.520 -10.446 1.00 96.69 101 LYS A C 1
ATOM 758 O O . LYS A 1 101 ? 17.012 2.718 -10.250 1.00 96.69 101 LYS A O 1
ATOM 763 N N . ALA A 1 102 ? 15.287 1.307 -10.558 1.00 96.81 102 ALA A N 1
ATOM 764 C CA . ALA A 1 102 ? 16.068 0.084 -10.426 1.00 96.81 102 ALA A CA 1
ATOM 765 C C . ALA A 1 102 ? 16.924 -0.220 -11.662 1.00 96.81 102 ALA A C 1
ATOM 767 O O . ALA A 1 102 ? 18.073 -0.630 -11.522 1.00 96.81 102 ALA A O 1
ATOM 768 N N . TYR A 1 103 ? 16.374 -0.007 -12.861 1.00 97.31 103 TYR A N 1
ATOM 769 C CA . TYR A 1 103 ? 16.961 -0.533 -14.099 1.00 97.31 103 TYR A CA 1
ATOM 770 C C . TYR A 1 103 ? 17.394 0.534 -15.104 1.00 97.31 103 TYR A C 1
ATOM 772 O O . TYR A 1 103 ? 17.925 0.191 -16.161 1.00 97.31 103 TYR A O 1
ATOM 780 N N . CYS A 1 104 ? 17.203 1.819 -14.796 1.00 96.69 104 CYS A N 1
ATOM 781 C CA . CYS A 1 104 ? 17.677 2.912 -15.634 1.00 96.69 104 CYS A CA 1
ATOM 782 C C . CYS A 1 104 ? 18.747 3.750 -14.938 1.00 96.69 104 CYS A C 1
ATOM 784 O O . CYS A 1 104 ? 18.675 4.042 -13.746 1.00 96.69 104 CYS A O 1
ATOM 786 N N . LYS A 1 105 ? 19.731 4.193 -15.718 1.00 94.75 105 LYS A N 1
ATOM 787 C CA . LYS A 1 105 ? 20.826 5.059 -15.283 1.00 94.75 105 LYS A CA 1
ATOM 788 C C . LYS A 1 105 ? 20.831 6.338 -16.108 1.00 94.75 105 LYS A C 1
ATOM 790 O O . LYS A 1 105 ? 20.487 6.329 -17.289 1.00 94.75 105 LYS A O 1
ATOM 795 N N . LYS A 1 106 ? 21.240 7.445 -15.488 1.00 92.62 106 LYS A N 1
ATOM 796 C CA . LYS A 1 106 ? 21.510 8.691 -16.210 1.00 92.62 106 LYS A CA 1
ATOM 797 C C . LYS A 1 106 ? 22.945 8.668 -16.729 1.00 92.62 106 LYS A C 1
ATOM 799 O O . LYS A 1 106 ? 23.875 8.591 -15.932 1.00 92.62 106 LYS A O 1
ATOM 804 N N . ILE A 1 107 ? 23.115 8.750 -18.043 1.00 91.31 107 ILE A N 1
ATOM 805 C CA . ILE A 1 107 ? 24.412 8.838 -18.720 1.00 91.31 107 ILE A CA 1
ATOM 806 C C . ILE A 1 107 ? 24.369 10.079 -19.605 1.00 91.31 107 ILE A C 1
ATOM 808 O O . ILE A 1 107 ? 23.545 10.142 -20.511 1.00 91.31 107 ILE A O 1
ATOM 812 N N . LEU A 1 108 ? 25.228 11.068 -19.331 1.00 84.12 108 LEU A N 1
ATOM 813 C CA . LEU A 1 108 ? 25.353 12.296 -20.135 1.00 84.12 108 LEU A CA 1
ATOM 814 C C . LEU A 1 108 ? 23.985 12.933 -20.475 1.00 84.12 108 LEU A C 1
ATOM 816 O O . LEU A 1 108 ? 23.676 13.203 -21.631 1.00 84.12 108 LEU A O 1
ATOM 820 N N . SER A 1 109 ? 23.140 13.120 -19.455 1.00 88.81 109 SER A N 1
ATOM 821 C CA . SER A 1 109 ? 21.765 13.655 -19.548 1.00 88.81 109 SER A CA 1
ATOM 822 C C . SER A 1 109 ? 20.714 12.757 -20.222 1.00 88.81 109 SER A C 1
ATOM 824 O O . SER A 1 109 ? 19.525 13.064 -20.134 1.00 88.81 109 SER A O 1
ATOM 826 N N . ALA A 1 110 ? 21.093 11.619 -20.803 1.00 89.81 110 ALA A N 1
ATOM 827 C CA . ALA A 1 110 ? 20.161 10.611 -21.299 1.00 89.81 110 ALA A CA 1
ATOM 828 C C . ALA A 1 110 ? 19.808 9.592 -20.205 1.00 89.81 110 ALA A C 1
ATOM 830 O O . ALA A 1 110 ? 20.644 9.223 -19.380 1.00 89.81 110 ALA A O 1
ATOM 831 N N . THR A 1 111 ? 18.561 9.115 -20.196 1.00 93.62 111 THR A N 1
ATOM 832 C CA . THR A 1 111 ? 18.157 7.977 -19.355 1.00 93.62 111 THR A CA 1
ATOM 833 C C . THR A 1 111 ? 18.271 6.704 -20.181 1.00 93.62 111 THR A C 1
ATOM 835 O O . THR A 1 111 ? 17.556 6.551 -21.167 1.00 93.62 111 THR A O 1
ATOM 838 N N . VAL A 1 112 ? 19.165 5.804 -19.779 1.00 94.81 112 VAL A N 1
ATOM 839 C CA . VAL A 1 112 ? 19.402 4.518 -20.442 1.00 94.81 112 VAL A CA 1
ATOM 840 C C . VAL A 1 112 ? 18.927 3.407 -19.521 1.00 94.81 112 VAL A C 1
ATOM 842 O O . VAL A 1 112 ? 19.356 3.341 -18.371 1.00 94.81 112 VAL A O 1
ATOM 845 N N . CYS A 1 113 ? 18.041 2.550 -20.019 1.00 96.00 113 CYS A N 1
ATOM 846 C CA . CYS A 1 113 ? 17.468 1.439 -19.269 1.00 96.00 113 CYS A CA 1
ATOM 847 C C . CYS A 1 113 ? 17.988 0.108 -19.801 1.00 96.00 113 CYS A C 1
ATOM 849 O O . CYS A 1 113 ? 18.118 -0.059 -21.013 1.00 96.00 113 CYS A O 1
ATOM 851 N N . GLU A 1 114 ? 18.236 -0.851 -18.913 1.00 94.06 114 GLU A N 1
ATOM 852 C CA . GLU A 1 114 ? 18.469 -2.232 -19.324 1.00 94.06 114 GLU A CA 1
ATOM 853 C C . GLU A 1 114 ? 17.163 -2.805 -19.910 1.00 94.06 114 GLU A C 1
ATOM 855 O O . GLU A 1 114 ? 16.167 -2.903 -19.193 1.00 94.06 114 GLU A O 1
ATOM 860 N N . PRO A 1 115 ? 17.112 -3.152 -21.208 1.00 90.62 115 PRO A N 1
ATOM 861 C CA . PRO A 1 115 ? 15.844 -3.330 -21.913 1.00 90.62 115 PRO A CA 1
ATOM 862 C C . PRO A 1 115 ? 15.019 -4.512 -21.390 1.00 90.62 115 PRO A C 1
ATOM 864 O O . PRO A 1 115 ? 13.812 -4.376 -21.195 1.00 90.62 115 PRO A O 1
ATOM 867 N N . LEU A 1 116 ? 15.659 -5.656 -21.129 1.00 92.69 116 LEU A N 1
ATOM 868 C CA . LEU A 1 116 ? 14.961 -6.879 -20.719 1.00 92.69 116 LEU A CA 1
ATOM 869 C C . LEU A 1 116 ? 14.452 -6.802 -19.277 1.00 92.69 116 LEU A C 1
ATOM 871 O O . LEU A 1 116 ? 13.287 -7.114 -19.015 1.00 92.69 116 LEU A O 1
ATOM 875 N N . THR A 1 117 ? 15.296 -6.362 -18.342 1.00 94.81 117 THR A N 1
ATOM 876 C CA . THR A 1 117 ? 14.925 -6.265 -16.924 1.00 94.81 117 THR A CA 1
ATOM 877 C C . THR A 1 117 ? 13.931 -5.133 -16.697 1.00 94.81 117 THR A C 1
ATOM 879 O O . THR A 1 117 ? 12.902 -5.342 -16.058 1.00 94.81 117 THR A O 1
ATOM 882 N N . HIS A 1 118 ? 14.147 -3.960 -17.299 1.00 96.75 118 HIS A N 1
ATOM 883 C CA . HIS A 1 118 ? 13.193 -2.858 -17.218 1.00 96.75 118 HIS A CA 1
ATOM 884 C C . HIS A 1 118 ? 11.838 -3.231 -17.835 1.00 96.75 118 HIS A C 1
ATOM 886 O O . HIS A 1 118 ? 10.803 -2.984 -17.217 1.00 96.75 118 HIS A O 1
ATOM 892 N N . GLY A 1 119 ? 11.831 -3.866 -19.015 1.00 95.62 119 GLY A N 1
ATOM 893 C CA . GLY A 1 119 ? 10.602 -4.311 -19.678 1.00 95.62 119 GLY A CA 1
ATOM 894 C C . GLY A 1 119 ? 9.811 -5.322 -18.846 1.00 95.62 119 GLY A C 1
ATOM 895 O O . GLY A 1 119 ? 8.609 -5.155 -18.647 1.00 95.62 119 GLY A O 1
ATOM 896 N N . SER A 1 120 ? 10.494 -6.319 -18.281 1.00 95.12 120 SER A N 1
ATOM 897 C CA . SER A 1 120 ? 9.865 -7.323 -17.413 1.00 95.12 120 SER A CA 1
ATOM 898 C C . SER A 1 120 ? 9.331 -6.703 -16.114 1.00 95.12 120 SER A C 1
ATOM 900 O O . SER A 1 120 ? 8.219 -7.017 -15.692 1.00 95.12 120 SER A O 1
ATOM 902 N N . CYS A 1 121 ? 10.061 -5.752 -15.517 1.00 96.56 121 CYS A N 1
ATOM 903 C CA . CYS A 1 121 ? 9.580 -5.007 -14.351 1.00 96.56 121 CYS A CA 1
ATOM 904 C C . CYS A 1 121 ? 8.285 -4.250 -14.653 1.00 96.56 121 CYS A C 1
ATOM 906 O O . CYS A 1 121 ? 7.340 -4.294 -13.864 1.00 96.56 121 CYS A O 1
ATOM 908 N N . LEU A 1 122 ? 8.223 -3.570 -15.804 1.00 97.56 122 LEU A N 1
ATOM 909 C CA . LEU A 1 122 ? 7.024 -2.846 -16.217 1.00 97.56 122 LEU A CA 1
ATOM 910 C C . LEU A 1 122 ? 5.832 -3.788 -16.386 1.00 97.56 122 LEU A C 1
ATOM 912 O O . LEU A 1 122 ? 4.738 -3.440 -15.959 1.00 97.56 122 LEU A O 1
ATOM 916 N N . GLN A 1 123 ? 6.027 -4.992 -16.927 1.00 94.69 123 GLN A N 1
ATOM 917 C CA . GLN A 1 123 ? 4.947 -5.973 -17.047 1.00 94.69 123 GLN A CA 1
ATOM 918 C C . GLN A 1 123 ? 4.384 -6.398 -15.680 1.00 94.69 123 GLN A C 1
ATOM 920 O O . GLN A 1 123 ? 3.166 -6.500 -15.510 1.00 94.69 123 GLN A O 1
ATOM 925 N N . ILE A 1 124 ? 5.251 -6.584 -14.680 1.00 92.69 124 ILE A N 1
ATOM 926 C CA . ILE A 1 124 ? 4.825 -6.836 -13.296 1.00 92.69 124 ILE A CA 1
ATOM 927 C C . ILE A 1 124 ? 4.062 -5.629 -12.735 1.00 92.69 124 ILE A C 1
ATOM 929 O O . ILE A 1 124 ? 2.972 -5.798 -12.190 1.00 92.69 124 ILE A O 1
ATOM 933 N N . ALA A 1 125 ? 4.575 -4.410 -12.923 1.00 95.00 125 ALA A N 1
ATOM 934 C CA . ALA A 1 125 ? 3.903 -3.185 -12.492 1.00 95.00 125 ALA A CA 1
ATOM 935 C C . ALA A 1 125 ? 2.507 -3.018 -13.129 1.00 95.00 125 ALA A C 1
ATOM 937 O O . ALA A 1 125 ? 1.555 -2.650 -12.441 1.00 95.00 125 ALA A O 1
ATOM 938 N N . GLU A 1 126 ? 2.354 -3.332 -14.419 1.00 94.44 126 GLU A N 1
ATOM 939 C CA . GLU A 1 126 ? 1.050 -3.306 -15.094 1.00 94.44 126 GLU A CA 1
ATOM 940 C C . GLU A 1 126 ? 0.097 -4.378 -14.563 1.00 94.44 126 GLU A C 1
ATOM 942 O O . GLU A 1 126 ? -1.101 -4.125 -14.439 1.00 94.44 126 GLU A O 1
ATOM 947 N N . THR A 1 127 ? 0.614 -5.551 -14.192 1.00 91.88 127 THR A N 1
ATOM 948 C CA . THR A 1 127 ? -0.193 -6.615 -13.575 1.00 91.88 127 THR A CA 1
ATOM 949 C C . THR A 1 127 ? -0.769 -6.149 -12.238 1.00 91.88 127 THR A C 1
ATOM 951 O O . THR A 1 127 ? -1.962 -6.316 -11.985 1.00 91.88 127 THR A O 1
ATOM 954 N N . TYR A 1 128 ? 0.045 -5.481 -11.418 1.00 92.25 128 TYR A N 1
ATOM 955 C CA . TYR A 1 128 ? -0.418 -4.825 -10.196 1.00 92.25 128 TYR A CA 1
ATOM 956 C C . TYR A 1 128 ? -1.501 -3.784 -10.480 1.00 92.25 128 TYR A C 1
ATOM 958 O O . TYR A 1 128 ? -2.569 -3.830 -9.874 1.00 92.25 128 TYR A O 1
ATOM 966 N N . CYS A 1 129 ? -1.254 -2.883 -11.434 1.00 94.12 129 CYS A N 1
ATOM 967 C CA . CYS A 1 129 ? -2.209 -1.858 -11.852 1.00 94.12 129 CYS A CA 1
ATOM 968 C C . CYS A 1 129 ? -3.552 -2.425 -12.307 1.00 94.12 129 CYS A C 1
ATOM 970 O O . CYS A 1 129 ? -4.601 -1.885 -11.954 1.00 94.12 129 CYS A O 1
ATOM 972 N N . ALA A 1 130 ? -3.528 -3.487 -13.110 1.00 92.25 130 ALA A N 1
ATOM 973 C CA . ALA A 1 130 ? -4.730 -4.154 -13.580 1.00 92.25 130 ALA A CA 1
ATOM 974 C C . ALA A 1 130 ? -5.505 -4.770 -12.408 1.00 92.25 130 ALA A C 1
ATOM 976 O O . ALA A 1 130 ? -6.715 -4.567 -12.309 1.00 92.25 130 ALA A O 1
ATOM 977 N N . ALA A 1 131 ? -4.804 -5.443 -11.490 1.00 90.06 131 ALA A N 1
ATOM 978 C CA . ALA A 1 131 ? -5.409 -6.068 -10.321 1.00 90.06 131 ALA A CA 1
ATOM 979 C C . ALA A 1 131 ? -6.109 -5.046 -9.412 1.00 90.06 131 ALA A C 1
ATOM 981 O O . ALA A 1 131 ? -7.292 -5.216 -9.122 1.00 90.06 131 ALA A O 1
ATOM 982 N N . VAL A 1 132 ? -5.434 -3.957 -9.014 1.00 90.38 132 VAL A N 1
ATOM 983 C CA . VAL A 1 132 ? -6.061 -2.954 -8.128 1.00 90.38 132 VAL A CA 1
ATOM 984 C C . VAL A 1 132 ? -7.234 -2.248 -8.795 1.00 90.38 132 VAL A C 1
ATOM 986 O O . VAL A 1 132 ? -8.240 -2.007 -8.138 1.00 90.38 132 VAL A O 1
ATOM 989 N N . ARG A 1 133 ? -7.158 -1.966 -10.103 1.00 92.25 133 ARG A N 1
ATOM 990 C CA . ARG A 1 133 ? -8.262 -1.337 -10.845 1.00 92.25 133 ARG A CA 1
ATOM 991 C C . ARG A 1 133 ? -9.481 -2.244 -10.946 1.00 92.25 133 ARG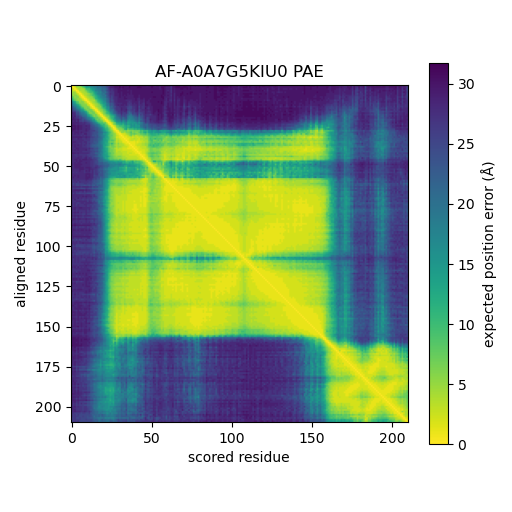 A C 1
ATOM 993 O O . ARG A 1 133 ? -10.597 -1.747 -10.840 1.00 92.25 133 ARG A O 1
ATOM 1000 N N . LEU A 1 134 ? -9.272 -3.549 -11.121 1.00 90.81 134 LEU A N 1
ATOM 1001 C CA . LEU A 1 134 ? -10.355 -4.527 -11.215 1.00 90.81 134 LEU A CA 1
ATOM 1002 C C . LEU A 1 134 ? -11.203 -4.564 -9.938 1.00 90.81 134 LEU A C 1
ATOM 1004 O O . LEU A 1 134 ? -12.423 -4.668 -10.017 1.00 90.81 134 LEU A O 1
ATOM 1008 N N . VAL A 1 135 ? -10.563 -4.446 -8.773 1.00 89.38 135 VAL A N 1
ATOM 1009 C CA . VAL A 1 135 ? -11.230 -4.524 -7.461 1.00 89.38 135 VAL A CA 1
ATOM 1010 C C . VAL A 1 135 ? -11.470 -3.155 -6.818 1.00 89.38 135 VAL A C 1
ATOM 1012 O O . VAL A 1 135 ? -11.971 -3.078 -5.696 1.00 89.38 135 VAL A O 1
ATOM 1015 N N . ALA A 1 136 ? -11.112 -2.065 -7.508 1.00 91.25 136 ALA A N 1
ATOM 1016 C CA . ALA A 1 136 ? -10.995 -0.737 -6.911 1.00 91.25 136 ALA A CA 1
ATOM 1017 C C . ALA A 1 136 ? -12.284 -0.280 -6.237 1.00 91.25 136 ALA A C 1
ATOM 1019 O O . ALA A 1 136 ? -12.233 0.161 -5.096 1.00 91.25 136 ALA A O 1
ATOM 1020 N N . LYS A 1 137 ? -13.423 -0.411 -6.925 1.00 89.56 137 LYS A N 1
ATOM 1021 C CA . LYS A 1 137 ? -14.718 0.090 -6.450 1.00 89.56 137 LYS A CA 1
ATOM 1022 C C . LYS A 1 137 ? -15.077 -0.472 -5.073 1.00 89.56 137 LYS A C 1
ATOM 1024 O O . LYS A 1 137 ? -15.358 0.295 -4.155 1.00 89.56 137 LYS A O 1
ATOM 1029 N N . ASP A 1 138 ? -15.033 -1.793 -4.933 1.00 91.69 138 ASP A N 1
ATOM 1030 C CA . ASP A 1 138 ? -15.496 -2.470 -3.721 1.00 91.69 138 ASP A CA 1
ATOM 1031 C C . ASP A 1 138 ? -14.473 -2.349 -2.588 1.00 91.69 138 ASP A C 1
ATOM 1033 O O . ASP A 1 138 ? -14.836 -2.087 -1.441 1.00 91.69 138 ASP A O 1
ATOM 1037 N N . VAL A 1 139 ? -13.181 -2.486 -2.906 1.00 92.25 139 VAL A N 1
ATOM 1038 C CA . VAL A 1 139 ? -12.107 -2.394 -1.906 1.00 92.25 139 VAL A CA 1
ATOM 1039 C C . VAL A 1 139 ? -11.976 -0.971 -1.368 1.00 92.25 139 VAL A C 1
ATOM 1041 O O . VAL A 1 139 ? -11.837 -0.802 -0.159 1.00 92.25 139 VAL A O 1
ATOM 1044 N N . TYR A 1 140 ? -12.074 0.047 -2.227 1.00 95.38 140 TYR A N 1
ATOM 1045 C CA . TYR A 1 140 ? -12.026 1.447 -1.808 1.00 95.38 140 TYR A CA 1
ATOM 1046 C C . TYR A 1 140 ? -13.232 1.804 -0.934 1.00 95.38 140 TYR A C 1
ATOM 1048 O O . TYR A 1 140 ? -13.048 2.306 0.170 1.00 95.38 140 TYR A O 1
ATOM 1056 N N . ALA A 1 141 ? -14.459 1.480 -1.364 1.00 96.19 141 ALA A N 1
ATOM 1057 C CA . ALA A 1 141 ? -15.658 1.763 -0.570 1.00 96.19 141 ALA A CA 1
ATOM 1058 C C . ALA A 1 141 ? -15.597 1.098 0.816 1.00 96.19 141 ALA A C 1
ATOM 1060 O O . ALA A 1 141 ? -15.929 1.718 1.824 1.00 96.19 141 ALA A O 1
ATOM 1061 N N . LYS A 1 142 ? -15.103 -0.145 0.878 1.00 94.62 142 LYS A N 1
ATOM 1062 C CA . LYS A 1 142 ? -14.886 -0.861 2.137 1.00 94.62 142 LYS A CA 1
ATOM 1063 C C . LYS A 1 142 ? -13.799 -0.221 3.003 1.00 94.62 142 LYS A C 1
ATOM 1065 O O . LYS A 1 142 ? -13.961 -0.172 4.218 1.00 94.62 142 LYS A O 1
ATOM 1070 N N . ALA A 1 143 ? -12.697 0.242 2.414 1.00 94.75 143 ALA A N 1
ATOM 1071 C CA . ALA A 1 143 ? -11.639 0.931 3.151 1.00 94.75 143 ALA A CA 1
ATOM 1072 C C . ALA A 1 143 ? -12.150 2.246 3.764 1.00 94.75 143 ALA A C 1
ATOM 1074 O O . ALA A 1 143 ? -11.905 2.495 4.942 1.00 94.75 143 ALA A O 1
ATOM 1075 N N . GLN A 1 144 ? -12.938 3.020 3.009 1.00 97.69 144 GLN A N 1
ATOM 1076 C CA . GLN A 1 144 ? -13.569 4.254 3.484 1.00 97.69 144 GLN A CA 1
ATOM 1077 C C . GLN A 1 144 ? -14.561 3.995 4.629 1.00 97.69 144 GLN A C 1
ATOM 1079 O O . GLN A 1 144 ? -14.482 4.659 5.658 1.00 97.69 144 GLN A O 1
ATOM 1084 N N . ASP A 1 145 ? -15.448 3.001 4.496 1.00 96.12 145 ASP A N 1
ATOM 1085 C CA . ASP A 1 145 ? -16.375 2.608 5.572 1.00 96.12 145 ASP A CA 1
ATOM 1086 C C . ASP A 1 145 ? -15.628 2.172 6.841 1.00 96.12 145 ASP A C 1
ATOM 1088 O O . ASP A 1 145 ? -15.933 2.621 7.948 1.00 96.12 145 ASP A O 1
ATOM 1092 N N . LEU A 1 146 ? -14.605 1.325 6.686 1.00 93.25 146 LEU A N 1
ATOM 1093 C CA . LEU A 1 146 ? -13.796 0.856 7.808 1.00 93.25 146 LEU A CA 1
ATOM 1094 C C . LEU A 1 146 ? -13.071 2.007 8.505 1.00 93.25 146 LEU A C 1
ATOM 1096 O O . LEU A 1 146 ? -13.085 2.053 9.734 1.00 93.25 146 LEU A O 1
ATOM 1100 N N . GLN A 1 147 ? -12.471 2.927 7.745 1.00 95.12 147 GLN A N 1
ATOM 1101 C CA . GLN A 1 147 ? -11.819 4.100 8.317 1.00 95.12 147 GLN A CA 1
ATOM 1102 C C . GLN A 1 147 ? -12.823 4.990 9.050 1.00 95.12 147 GLN A C 1
ATOM 1104 O O . GLN A 1 147 ? -12.570 5.375 10.188 1.00 95.12 147 GLN A O 1
ATOM 1109 N N . GLN A 1 148 ? -13.982 5.266 8.447 1.00 95.31 148 GLN A N 1
ATOM 1110 C CA . GLN A 1 148 ? -15.006 6.115 9.053 1.00 95.31 148 GLN A CA 1
ATOM 1111 C C . GLN A 1 148 ? -15.461 5.549 10.398 1.00 95.31 148 GLN A C 1
ATOM 1113 O O . GLN A 1 148 ? -15.543 6.272 11.389 1.00 95.31 148 GLN A O 1
ATOM 1118 N N . ARG A 1 149 ? -15.718 4.239 10.454 1.00 92.38 149 ARG A N 1
ATOM 1119 C CA . ARG A 1 149 ? -16.101 3.562 11.696 1.00 92.38 149 ARG A CA 1
ATOM 1120 C C . ARG A 1 149 ? -14.983 3.566 12.737 1.00 92.38 149 ARG A C 1
ATOM 1122 O O . ARG A 1 149 ? -15.277 3.636 13.928 1.00 92.38 149 ARG A O 1
ATOM 1129 N N . TYR A 1 150 ? -13.727 3.460 12.309 1.00 90.50 150 TYR A N 1
ATOM 1130 C CA . TYR A 1 150 ? -12.575 3.525 13.204 1.00 90.50 150 TYR A CA 1
ATOM 1131 C C . TYR A 1 150 ? -12.434 4.917 13.826 1.00 90.50 150 TYR A C 1
ATOM 1133 O O . TYR A 1 150 ? -12.313 5.021 15.043 1.00 90.50 150 TYR A O 1
ATOM 1141 N N . GLU A 1 151 ? -12.560 5.983 13.032 1.00 89.38 151 GLU A N 1
ATOM 1142 C CA . GLU A 1 151 ? -12.541 7.362 13.534 1.00 89.38 151 GLU A CA 1
ATOM 1143 C C . GLU A 1 151 ? -13.715 7.663 14.472 1.00 89.38 151 GLU A C 1
ATOM 1145 O O . GLU A 1 151 ? -13.513 8.268 15.524 1.00 89.38 151 GLU A O 1
ATOM 1150 N N . THR A 1 152 ? -14.926 7.191 14.148 1.00 89.62 152 THR A N 1
ATOM 1151 C CA . THR A 1 152 ? -16.088 7.305 15.045 1.00 89.62 152 THR A CA 1
ATOM 1152 C C . THR A 1 152 ? -15.834 6.598 16.369 1.00 89.62 152 THR A C 1
ATOM 1154 O O . THR A 1 152 ? -16.018 7.197 17.424 1.00 89.62 152 THR A O 1
ATOM 1157 N N . CYS A 1 153 ? -15.353 5.356 16.330 1.00 86.50 153 CYS A N 1
ATOM 1158 C CA . CYS A 1 153 ? -15.030 4.630 17.548 1.00 86.50 153 CYS A CA 1
ATOM 1159 C C . CYS A 1 153 ? -13.969 5.362 18.384 1.00 86.50 153 CYS A C 1
ATOM 1161 O O . CYS A 1 153 ? -14.130 5.502 19.597 1.00 86.50 153 CYS A O 1
ATOM 1163 N N . ILE A 1 154 ? -12.889 5.827 17.754 1.00 83.25 154 ILE A N 1
ATOM 1164 C CA . ILE A 1 154 ? -11.849 6.605 18.428 1.00 83.25 154 ILE A CA 1
ATOM 1165 C C . ILE A 1 154 ? -12.474 7.820 19.118 1.00 83.25 154 ILE A C 1
ATOM 1167 O O . ILE A 1 154 ? -12.200 8.056 20.292 1.00 83.25 154 ILE A O 1
ATOM 1171 N N . ALA A 1 155 ? -13.333 8.569 18.424 1.00 83.25 155 ALA A N 1
ATOM 1172 C CA . ALA A 1 155 ? -13.989 9.750 18.976 1.00 83.25 155 ALA A CA 1
ATOM 1173 C C . ALA A 1 155 ? -14.898 9.417 20.174 1.00 83.25 155 ALA A C 1
ATOM 1175 O O . ALA A 1 155 ? -14.860 10.119 21.184 1.00 83.25 155 ALA A O 1
ATOM 1176 N N . GLU A 1 156 ? -15.671 8.331 20.094 1.00 80.75 156 GLU A N 1
ATOM 1177 C CA . GLU A 1 156 ? -16.557 7.866 21.171 1.00 80.75 156 GLU A CA 1
ATOM 1178 C C . GLU A 1 156 ? -15.791 7.358 22.403 1.00 80.75 156 GLU A C 1
ATOM 1180 O O . GLU A 1 156 ? -16.273 7.490 23.526 1.00 80.75 156 GLU A O 1
ATOM 1185 N N . ASN A 1 157 ? -14.585 6.814 22.213 1.00 72.00 157 ASN A N 1
ATOM 1186 C CA . ASN A 1 157 ? -13.773 6.220 23.281 1.00 72.00 157 ASN A CA 1
ATOM 1187 C C . ASN A 1 157 ? -12.688 7.164 23.838 1.00 72.00 157 ASN A C 1
ATOM 1189 O O . ASN A 1 157 ? -11.778 6.716 24.533 1.00 72.00 157 ASN A O 1
ATOM 1193 N N . GLY A 1 158 ? -12.784 8.473 23.582 1.00 63.00 158 GLY A N 1
ATOM 1194 C CA . GLY A 1 158 ? -11.876 9.471 24.166 1.00 63.00 158 GLY A CA 1
ATOM 1195 C C . GLY A 1 158 ? -10.577 9.712 23.388 1.00 63.00 158 GLY A C 1
ATOM 1196 O O . GLY A 1 158 ? -9.649 10.317 23.922 1.00 63.00 158 GLY A O 1
ATOM 1197 N N . GLY A 1 159 ? -10.520 9.301 22.121 1.00 57.28 159 GLY A N 1
ATOM 1198 C CA . GLY A 1 159 ? -9.442 9.610 21.186 1.00 57.28 159 GLY A CA 1
ATOM 1199 C C . GLY A 1 159 ? -8.379 8.521 21.050 1.00 57.28 159 GLY A C 1
ATOM 1200 O O . GLY A 1 159 ? -8.441 7.450 21.651 1.00 57.28 159 GLY A O 1
ATOM 1201 N N . VAL A 1 160 ? -7.382 8.811 20.208 1.00 54.25 160 VAL A N 1
ATOM 1202 C CA . VAL A 1 160 ? -6.176 7.993 20.073 1.00 54.25 160 VAL A CA 1
ATOM 1203 C C . VAL A 1 160 ? -5.380 8.200 21.355 1.00 54.25 160 VAL A C 1
ATOM 1205 O O . VAL A 1 160 ? -4.651 9.186 21.464 1.00 54.25 160 VAL A O 1
ATOM 1208 N N . THR A 1 161 ? -5.550 7.344 22.366 1.00 49.25 161 THR A N 1
ATOM 1209 C CA . THR A 1 161 ? -4.663 7.412 23.531 1.00 49.25 161 THR A CA 1
ATOM 1210 C C . THR A 1 161 ? -3.233 7.215 23.032 1.00 49.25 161 THR A C 1
ATOM 1212 O O . THR A 1 161 ? -2.996 6.255 22.289 1.00 49.25 161 THR A O 1
ATOM 1215 N N . PRO A 1 162 ? -2.284 8.100 23.394 1.00 53.00 162 PRO A N 1
ATOM 1216 C CA . PRO A 1 162 ? -0.883 7.920 23.052 1.00 53.00 162 PRO A CA 1
ATOM 1217 C C . PRO A 1 162 ? -0.417 6.513 23.430 1.00 53.00 162 PRO A C 1
ATOM 1219 O O . PRO A 1 162 ? -0.978 5.934 24.367 1.00 53.00 162 PRO A O 1
ATOM 1222 N N . PRO A 1 163 ? 0.617 5.983 22.753 1.00 55.84 163 PRO A N 1
ATOM 1223 C CA . PRO A 1 163 ? 1.276 4.753 23.151 1.00 55.84 163 PRO A CA 1
ATOM 1224 C C . PRO A 1 163 ? 1.393 4.654 24.664 1.00 55.84 163 PRO A C 1
ATOM 1226 O O . PRO A 1 163 ? 2.107 5.444 25.286 1.00 55.84 163 PRO A O 1
ATOM 1229 N N . VAL A 1 164 ? 0.691 3.695 25.265 1.00 56.06 164 VAL A N 1
ATOM 1230 C CA . VAL A 1 164 ? 1.002 3.312 26.634 1.00 56.06 164 VAL A CA 1
ATOM 1231 C C . VAL A 1 164 ? 2.379 2.664 26.550 1.00 56.06 164 VAL A C 1
ATOM 1233 O O . VAL A 1 164 ? 2.546 1.569 26.016 1.00 56.06 164 VAL A O 1
ATOM 1236 N N . VAL A 1 165 ? 3.389 3.421 26.961 1.00 74.38 165 VAL A N 1
ATOM 1237 C CA . VAL A 1 165 ? 4.770 2.964 27.034 1.00 74.38 165 VAL A CA 1
ATOM 1238 C C . VAL A 1 165 ? 5.102 2.674 28.481 1.00 74.38 165 VAL A C 1
ATOM 1240 O O . VAL A 1 165 ? 4.753 3.429 29.390 1.00 74.38 165 VAL A O 1
ATOM 1243 N N . CYS A 1 166 ? 5.797 1.569 28.690 1.00 78.31 166 CYS A N 1
ATOM 1244 C CA . CYS A 1 166 ? 6.409 1.290 29.970 1.00 78.31 166 CYS A CA 1
ATOM 1245 C C . CYS A 1 166 ? 7.544 2.278 30.258 1.00 78.31 166 CYS A C 1
ATOM 1247 O O . CYS A 1 166 ? 8.037 2.977 29.372 1.00 78.31 166 CYS A O 1
ATOM 1249 N N . SER A 1 167 ? 7.997 2.315 31.510 1.00 82.00 167 SER A N 1
ATOM 1250 C CA . SER A 1 167 ? 9.060 3.220 31.971 1.00 82.00 167 SER A CA 1
ATOM 1251 C C . SER A 1 167 ? 10.375 3.118 31.183 1.00 82.00 167 SER A C 1
ATOM 1253 O O . SER A 1 167 ? 11.165 4.056 31.198 1.00 82.00 167 SER A O 1
ATOM 1255 N N . ASN A 1 168 ? 10.609 2.011 30.475 1.00 77.75 168 ASN A N 1
ATOM 1256 C CA . ASN A 1 168 ? 11.763 1.793 29.600 1.00 77.75 168 ASN A CA 1
ATOM 1257 C C . ASN A 1 168 ? 11.503 2.138 28.117 1.00 77.75 168 ASN A C 1
ATOM 1259 O O . ASN A 1 168 ? 12.334 1.826 27.268 1.00 77.75 168 ASN A O 1
ATOM 1263 N N . GLY A 1 169 ? 10.353 2.730 27.788 1.00 79.31 169 GLY A N 1
ATOM 1264 C CA . GLY A 1 169 ? 9.938 3.024 26.415 1.00 79.31 169 GLY A CA 1
ATOM 1265 C C . GLY A 1 169 ? 9.421 1.810 25.638 1.00 79.31 169 GLY A C 1
ATOM 1266 O O . GLY A 1 169 ? 9.095 1.947 24.459 1.00 79.31 169 GLY A O 1
ATOM 1267 N N . ALA A 1 170 ? 9.333 0.631 26.263 1.00 73.88 170 ALA A N 1
ATOM 1268 C CA . ALA A 1 170 ? 8.771 -0.543 25.613 1.00 73.88 170 ALA A CA 1
ATOM 1269 C C . ALA A 1 170 ? 7.255 -0.358 25.396 1.00 73.88 170 ALA A C 1
ATOM 1271 O O . ALA A 1 170 ? 6.570 0.155 26.286 1.00 73.88 170 ALA A O 1
ATOM 1272 N N . PRO A 1 171 ? 6.720 -0.759 24.232 1.00 72.12 171 PRO A N 1
ATOM 1273 C CA . PRO A 1 171 ? 5.303 -0.607 23.924 1.00 72.12 171 PRO A CA 1
ATOM 1274 C C . PRO A 1 171 ? 4.443 -1.586 24.731 1.00 72.12 171 PRO A C 1
ATOM 1276 O O . PRO A 1 171 ? 4.899 -2.680 25.073 1.00 72.12 171 PRO A O 1
ATOM 1279 N N . GLU A 1 172 ? 3.191 -1.220 24.995 1.00 76.12 172 GLU A N 1
ATOM 1280 C CA . GLU A 1 172 ? 2.184 -2.101 25.599 1.00 76.12 172 GLU A CA 1
ATOM 1281 C C . GLU A 1 172 ? 2.126 -3.473 24.898 1.00 76.12 172 GLU A C 1
ATOM 1283 O O . GLU A 1 172 ? 2.177 -3.568 23.670 1.00 76.12 172 GLU A O 1
ATOM 1288 N N . GLY A 1 173 ? 2.061 -4.552 25.682 1.00 74.25 173 GLY A N 1
ATOM 1289 C CA . GLY A 1 173 ? 2.050 -5.930 25.187 1.00 74.25 173 GLY A CA 1
ATOM 1290 C C . GLY A 1 173 ? 3.411 -6.474 24.739 1.00 74.25 173 GLY A C 1
ATOM 1291 O O . GLY A 1 173 ? 3.504 -7.646 24.371 1.00 74.25 173 GLY A O 1
ATOM 1292 N N . SER A 1 174 ? 4.483 -5.672 24.777 1.00 78.25 174 SER A N 1
ATOM 1293 C CA . SER A 1 174 ? 5.831 -6.191 24.524 1.00 78.25 174 SER A CA 1
ATOM 1294 C C . SER A 1 174 ? 6.229 -7.238 25.561 1.00 78.25 174 SER A C 1
ATOM 1296 O O . SER A 1 174 ? 6.033 -7.061 26.764 1.00 78.25 174 SER A O 1
ATOM 1298 N N . PHE A 1 175 ? 6.823 -8.321 25.064 1.00 89.06 175 PHE A N 1
ATOM 1299 C CA . PHE A 1 175 ? 7.404 -9.401 25.849 1.00 89.06 175 PHE A CA 1
ATOM 1300 C C . PHE A 1 175 ? 8.886 -9.513 25.508 1.00 89.06 175 PHE A C 1
ATOM 1302 O O . PHE A 1 175 ? 9.251 -9.598 24.331 1.00 89.06 175 PHE A O 1
ATOM 1309 N N . TRP A 1 176 ? 9.744 -9.550 26.521 1.00 89.88 176 TRP A N 1
ATOM 1310 C CA . TRP A 1 176 ? 11.162 -9.840 26.339 1.00 89.88 176 TRP A CA 1
ATOM 1311 C C . TRP A 1 176 ? 11.710 -10.642 27.515 1.00 89.88 176 TRP A C 1
ATOM 1313 O O . TRP A 1 176 ? 11.093 -10.737 28.574 1.00 89.88 176 TRP A O 1
ATOM 1323 N N . LYS A 1 177 ? 12.872 -11.263 27.310 1.00 92.50 177 LYS A N 1
ATOM 1324 C CA . LYS A 1 177 ? 13.583 -12.006 28.349 1.00 92.50 177 LYS A CA 1
ATOM 1325 C C . LYS A 1 177 ? 15.026 -11.536 28.429 1.00 92.50 177 LYS A C 1
ATOM 1327 O O . LYS A 1 177 ? 15.676 -11.378 27.397 1.00 92.50 177 LYS A O 1
ATOM 1332 N N . GLU A 1 178 ? 15.522 -11.340 29.640 1.00 91.94 178 GLU A N 1
ATOM 1333 C CA . GLU A 1 178 ? 16.927 -11.045 29.912 1.00 91.94 178 GLU A CA 1
ATOM 1334 C C . GLU A 1 178 ? 17.504 -12.169 30.758 1.00 91.94 178 GLU A C 1
ATOM 1336 O O . GLU A 1 178 ? 16.834 -12.717 31.631 1.00 91.94 178 GLU A O 1
ATOM 1341 N N . ARG A 1 179 ? 18.747 -12.545 30.476 1.00 93.19 179 ARG A N 1
ATOM 1342 C CA . ARG A 1 179 ? 19.424 -13.610 31.212 1.00 93.19 179 ARG A CA 1
ATOM 1343 C C . ARG A 1 179 ? 19.739 -13.143 32.632 1.00 93.19 179 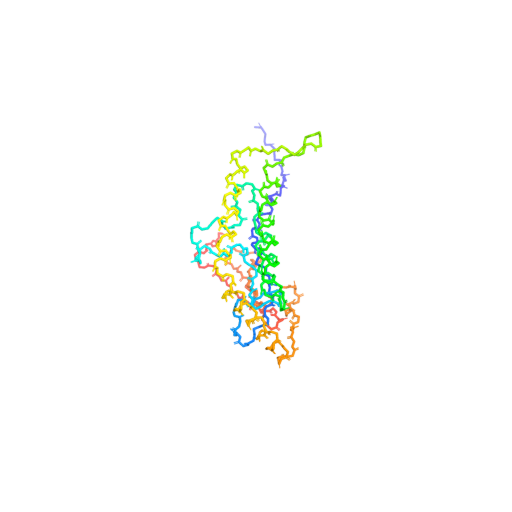ARG A C 1
ATOM 1345 O O . ARG A 1 179 ? 20.268 -12.044 32.801 1.00 93.19 179 ARG A O 1
ATOM 1352 N N . VAL A 1 180 ? 19.481 -13.989 33.629 1.00 91.06 180 VAL A N 1
ATOM 1353 C CA . VAL A 1 180 ? 19.863 -13.701 35.016 1.00 91.06 180 VAL A CA 1
ATOM 1354 C C . VAL A 1 180 ? 21.394 -13.758 35.130 1.00 91.06 180 VAL A C 1
ATOM 1356 O O . VAL A 1 180 ? 21.996 -14.766 34.740 1.00 91.06 180 VAL A O 1
ATOM 1359 N N . PRO A 1 181 ? 22.057 -12.704 35.645 1.00 92.06 181 PRO A N 1
ATOM 1360 C CA . PRO A 1 181 ? 23.509 -12.688 35.787 1.00 92.06 181 PRO A CA 1
ATOM 1361 C C . PRO A 1 181 ? 24.027 -13.896 36.575 1.00 92.06 181 PRO A C 1
ATOM 1363 O O . PRO A 1 181 ? 23.527 -14.199 37.653 1.00 92.06 181 PRO A O 1
ATOM 1366 N N . GLY A 1 182 ? 25.047 -14.571 36.041 1.00 89.69 182 GLY A N 1
ATOM 1367 C CA . GLY A 1 182 ? 25.659 -15.742 36.679 1.00 89.69 182 GLY A CA 1
ATOM 1368 C C . GLY A 1 182 ? 24.958 -17.075 36.409 1.00 89.69 182 GLY A C 1
ATOM 1369 O O . GLY A 1 182 ? 25.468 -18.101 36.840 1.00 89.69 182 GLY A O 1
ATOM 1370 N N . THR A 1 183 ? 23.853 -17.081 35.660 1.00 87.69 183 THR A N 1
ATOM 1371 C CA . THR A 1 183 ? 23.153 -18.309 35.251 1.00 87.69 183 THR A CA 1
ATOM 1372 C C . THR A 1 183 ? 23.194 -18.473 33.732 1.00 87.69 183 THR A C 1
ATOM 1374 O O . THR A 1 183 ? 23.340 -17.499 32.982 1.00 87.69 183 THR A O 1
ATOM 1377 N N . PHE A 1 184 ? 23.068 -19.711 33.259 1.00 87.69 184 PHE A N 1
ATOM 1378 C CA . PHE A 1 184 ? 22.910 -19.998 31.829 1.00 87.69 184 PHE A CA 1
ATOM 1379 C C . PHE A 1 184 ? 21.464 -20.287 31.439 1.00 87.69 184 PHE A C 1
ATOM 1381 O O . PHE A 1 184 ? 21.090 -20.006 30.297 1.00 87.69 184 PHE A O 1
ATOM 1388 N N . CYS A 1 185 ? 20.678 -20.816 32.375 1.00 91.06 185 CYS A N 1
ATOM 1389 C CA . CYS A 1 185 ? 19.352 -21.358 32.109 1.00 91.06 185 CYS A CA 1
ATOM 1390 C C . CYS A 1 185 ? 18.207 -20.493 32.639 1.00 91.06 185 CYS A C 1
ATOM 1392 O O . CYS A 1 185 ? 17.063 -20.699 32.228 1.00 91.06 185 CYS A O 1
ATOM 1394 N N . ASP A 1 186 ? 18.509 -19.507 33.487 1.00 92.75 186 ASP A N 1
ATOM 1395 C CA . ASP A 1 186 ? 17.499 -18.645 34.083 1.00 92.75 186 ASP A CA 1
ATOM 1396 C C . ASP A 1 186 ? 17.394 -17.302 33.364 1.00 92.75 186 ASP A C 1
ATOM 1398 O O . ASP A 1 186 ? 18.373 -16.617 33.040 1.00 92.75 186 ASP A O 1
ATOM 1402 N N . PHE A 1 187 ? 16.149 -16.905 33.143 1.00 94.19 187 PHE A N 1
ATOM 1403 C CA . PHE A 1 187 ? 15.784 -15.645 32.532 1.00 94.19 187 PHE A CA 1
ATOM 1404 C C . PHE A 1 187 ? 14.774 -14.911 33.406 1.00 94.19 187 PHE A C 1
ATOM 1406 O O . PHE A 1 187 ? 13.817 -15.495 33.919 1.00 94.19 187 PHE A O 1
ATOM 1413 N N . THR A 1 188 ? 14.939 -13.597 33.494 1.00 93.50 188 THR A N 1
ATOM 1414 C CA . THR A 1 188 ? 13.858 -12.701 33.886 1.00 93.50 188 THR A CA 1
ATOM 1415 C C . THR A 1 188 ? 13.049 -12.399 32.634 1.00 93.50 188 THR A C 1
ATOM 1417 O O . THR A 1 188 ? 13.559 -11.849 31.659 1.00 93.50 188 THR A O 1
ATOM 1420 N N . THR A 1 189 ? 11.786 -12.792 32.638 1.00 93.12 189 THR A N 1
ATOM 1421 C CA . THR A 1 189 ? 10.796 -12.371 31.647 1.00 93.12 189 THR A CA 1
ATOM 1422 C C . THR A 1 189 ? 10.200 -11.041 32.063 1.00 93.12 189 THR A C 1
ATOM 1424 O O . THR A 1 189 ? 9.985 -10.787 33.248 1.00 93.12 189 THR A O 1
ATOM 1427 N N . PHE A 1 190 ? 9.932 -10.202 31.077 1.00 91.38 190 PHE A N 1
ATOM 1428 C CA . PHE A 1 190 ? 9.347 -8.889 31.249 1.00 91.38 190 PHE A CA 1
ATOM 1429 C C . PHE A 1 190 ? 8.167 -8.751 30.299 1.00 91.38 190 PHE A C 1
ATOM 1431 O O . PHE A 1 190 ? 8.261 -9.125 29.126 1.00 91.38 190 PHE A O 1
ATOM 1438 N N . VAL A 1 191 ? 7.071 -8.195 30.806 1.00 87.94 191 VAL A N 1
ATOM 1439 C CA . VAL A 1 191 ? 5.892 -7.865 30.003 1.00 87.94 191 VAL A CA 1
ATOM 1440 C C . VAL A 1 191 ? 5.459 -6.446 30.316 1.00 87.94 191 VAL A C 1
ATOM 1442 O O . VAL A 1 191 ? 5.287 -6.099 31.489 1.00 87.94 191 VAL A O 1
ATOM 1445 N N . CYS A 1 192 ? 5.269 -5.631 29.281 1.00 79.75 192 CYS A N 1
ATOM 1446 C CA . CYS A 1 192 ? 4.636 -4.329 29.437 1.00 79.75 192 CYS A CA 1
ATOM 1447 C C . CYS A 1 192 ? 3.113 -4.497 29.480 1.00 79.75 192 CYS A C 1
ATOM 1449 O O . CYS A 1 192 ? 2.517 -4.895 28.480 1.00 79.75 192 CYS A O 1
ATOM 1451 N N . LEU A 1 193 ? 2.506 -4.235 30.641 1.00 75.38 193 LEU A N 1
ATOM 1452 C CA . LEU A 1 193 ? 1.063 -4.330 30.868 1.00 75.38 193 LEU A CA 1
ATOM 1453 C C . LEU A 1 193 ? 0.552 -3.080 31.588 1.00 75.38 193 LEU A C 1
ATOM 1455 O O . LEU A 1 193 ? 0.998 -2.755 32.691 1.00 75.38 193 LEU A O 1
ATOM 1459 N N . ASN A 1 194 ? -0.418 -2.399 30.990 1.00 74.31 194 ASN A N 1
ATOM 1460 C CA . ASN A 1 194 ? -0.996 -1.137 31.442 1.00 74.31 194 ASN A CA 1
ATOM 1461 C C . ASN A 1 194 ? 0.072 -0.082 31.787 1.00 74.31 194 ASN A C 1
ATOM 1463 O O . ASN A 1 194 ? -0.006 0.580 32.827 1.00 74.31 194 ASN A O 1
ATOM 1467 N N . GLY A 1 195 ? 1.115 0.027 30.958 1.00 71.81 195 GLY A N 1
ATOM 1468 C CA . GLY A 1 195 ? 2.217 0.979 31.158 1.00 71.81 195 GLY A CA 1
ATOM 1469 C C . GLY A 1 195 ? 3.146 0.639 32.324 1.00 71.81 195 GLY A C 1
ATOM 1470 O O . GLY A 1 195 ? 3.970 1.461 32.731 1.00 71.81 195 GLY A O 1
ATOM 1471 N N . LYS A 1 196 ? 3.035 -0.572 32.879 1.00 81.75 196 LYS A N 1
ATOM 1472 C CA . LYS A 1 196 ? 3.913 -1.085 33.931 1.00 81.75 196 LYS A CA 1
ATOM 1473 C C . LYS A 1 196 ? 4.674 -2.301 33.435 1.00 81.75 196 LYS A C 1
ATOM 1475 O O . LYS A 1 196 ? 4.124 -3.178 32.776 1.00 81.75 196 LYS A O 1
ATOM 1480 N N . ILE A 1 197 ? 5.948 -2.368 33.805 1.00 86.25 197 ILE A N 1
ATOM 1481 C CA . ILE A 1 197 ? 6.761 -3.558 33.576 1.00 86.25 197 ILE A CA 1
ATOM 1482 C C . ILE A 1 197 ? 6.409 -4.567 34.664 1.00 86.25 197 ILE A C 1
ATOM 1484 O O . ILE A 1 197 ? 6.603 -4.308 35.852 1.00 86.25 197 ILE A O 1
ATOM 1488 N N . THR A 1 198 ? 5.889 -5.710 34.245 1.00 89.94 198 THR A N 1
ATOM 1489 C CA . THR A 1 198 ? 5.710 -6.889 35.093 1.00 89.94 198 THR A CA 1
ATOM 1490 C C . THR A 1 198 ? 6.854 -7.856 34.835 1.00 89.94 198 THR A C 1
ATOM 1492 O O . THR A 1 198 ? 7.309 -7.981 33.699 1.00 89.94 198 THR A O 1
ATOM 1495 N N . THR A 1 199 ? 7.348 -8.504 35.887 1.00 93.56 199 THR A N 1
ATOM 1496 C CA . THR A 1 199 ? 8.465 -9.446 35.801 1.00 93.56 199 THR A CA 1
ATOM 1497 C C . THR A 1 199 ? 8.037 -10.842 36.226 1.00 93.56 199 THR A C 1
ATOM 1499 O O . THR A 1 199 ? 7.184 -11.011 37.097 1.00 93.56 199 THR A O 1
ATOM 1502 N N . GLY A 1 200 ? 8.643 -11.852 35.614 1.00 92.12 200 GLY A N 1
ATOM 1503 C CA . GLY A 1 200 ? 8.480 -13.251 35.992 1.00 92.12 200 GLY A CA 1
ATOM 1504 C C . GLY A 1 200 ? 9.777 -14.018 35.790 1.00 92.12 200 GLY A C 1
ATOM 1505 O O . GLY A 1 200 ? 10.595 -13.639 34.955 1.00 92.12 200 GLY A O 1
ATOM 1506 N N . SER A 1 201 ? 9.969 -15.104 36.528 1.00 92.31 201 SER A N 1
ATOM 1507 C CA . SER A 1 201 ? 11.127 -15.981 36.344 1.00 92.31 201 SER A CA 1
ATOM 1508 C C . SER A 1 201 ? 10.796 -17.093 35.356 1.00 92.31 201 SER A C 1
ATOM 1510 O O . SER A 1 201 ? 9.725 -17.696 35.428 1.00 92.31 201 SER A O 1
ATOM 1512 N N . TYR A 1 202 ? 11.722 -17.377 34.447 1.00 89.88 202 TYR A N 1
ATOM 1513 C CA . TYR A 1 202 ? 11.606 -18.453 33.472 1.00 89.88 202 TYR A CA 1
ATOM 1514 C C . TYR A 1 202 ? 12.895 -19.265 33.432 1.00 89.88 202 TYR A C 1
ATOM 1516 O O . TYR A 1 202 ? 13.969 -18.711 33.208 1.00 89.88 202 TYR A O 1
ATOM 1524 N N . HIS A 1 203 ? 12.761 -20.575 33.606 1.00 91.00 203 HIS A N 1
ATOM 1525 C CA . HIS A 1 203 ? 13.843 -21.530 33.418 1.00 91.00 203 HIS A CA 1
ATOM 1526 C C . HIS A 1 203 ? 13.659 -22.218 32.064 1.00 91.00 203 HIS A C 1
ATOM 1528 O O . HIS A 1 203 ? 12.588 -22.768 31.791 1.00 91.00 203 HIS A O 1
ATOM 1534 N N . GLU A 1 204 ? 14.672 -22.161 31.200 1.00 89.56 204 GLU A N 1
ATOM 1535 C CA . GLU A 1 204 ? 14.590 -22.720 29.849 1.00 89.56 204 GLU A CA 1
ATOM 1536 C C . GLU A 1 204 ? 14.532 -24.261 29.922 1.00 89.56 204 GLU A C 1
ATOM 1538 O O . GLU A 1 204 ? 15.493 -24.897 30.370 1.00 89.56 204 GLU A O 1
ATOM 1543 N N . PRO A 1 205 ? 13.425 -24.899 29.494 1.00 81.62 205 PRO A N 1
ATOM 1544 C CA . PRO A 1 205 ? 13.323 -26.346 29.519 1.00 81.62 205 PRO A CA 1
ATOM 1545 C C . PRO A 1 205 ? 14.382 -26.919 28.573 1.00 81.62 205 PRO A C 1
ATOM 1547 O O . PRO A 1 205 ? 14.492 -26.491 27.426 1.00 81.62 205 PRO A O 1
ATOM 1550 N N . HIS A 1 206 ? 15.154 -27.892 29.064 1.00 87.00 206 HIS A N 1
ATOM 1551 C CA . HIS A 1 206 ? 16.286 -28.535 28.373 1.00 87.00 206 HIS A CA 1
ATOM 1552 C C . HIS A 1 206 ? 17.606 -27.753 28.346 1.00 87.00 206 HIS A C 1
ATOM 1554 O O . HIS A 1 206 ? 18.541 -28.170 27.659 1.00 87.00 206 HIS A O 1
ATOM 1560 N N . CYS A 1 207 ? 17.726 -26.670 29.109 1.00 85.31 207 CYS A N 1
ATOM 1561 C CA . CYS A 1 207 ? 19.029 -26.071 29.360 1.00 85.31 207 CYS A CA 1
ATOM 1562 C C . CYS A 1 207 ? 19.811 -26.893 30.401 1.00 85.31 207 CYS A C 1
ATOM 1564 O O . CYS A 1 207 ? 19.248 -27.366 31.386 1.00 85.31 207 CYS A O 1
ATOM 1566 N N . ILE A 1 208 ? 21.105 -27.103 30.150 1.00 83.06 208 ILE A N 1
ATOM 1567 C CA . ILE A 1 208 ? 22.020 -27.818 31.047 1.00 83.06 208 ILE A CA 1
ATOM 1568 C C . ILE A 1 208 ? 22.984 -26.781 31.620 1.00 83.06 208 ILE A C 1
ATOM 1570 O O . ILE A 1 208 ? 23.700 -26.128 30.858 1.00 83.06 208 ILE A O 1
ATOM 1574 N N . GLU A 1 209 ? 22.996 -26.626 32.943 1.00 76.00 209 GLU A N 1
ATOM 1575 C CA . GLU A 1 209 ? 24.013 -25.825 33.626 1.00 76.00 209 GLU A CA 1
ATOM 1576 C C . GLU A 1 209 ? 25.337 -26.594 33.636 1.00 76.00 209 GLU A C 1
ATOM 1578 O O . GLU A 1 209 ? 25.368 -27.783 33.964 1.00 76.00 209 GLU A O 1
ATOM 1583 N N . VAL A 1 210 ? 26.405 -25.924 33.198 1.00 73.56 210 VAL A N 1
ATOM 1584 C CA . VAL A 1 210 ? 27.760 -26.486 33.082 1.00 73.56 210 VAL A CA 1
ATOM 1585 C C . VAL A 1 210 ? 28.612 -26.018 34.247 1.00 73.56 210 VAL A C 1
ATOM 1587 O O . VAL A 1 210 ? 28.542 -24.805 34.550 1.00 73.56 210 VAL A O 1
#

Organism: Aspergillus flavus (strain ATCC 200026 / FGSC A1120 / IAM 13836 / NRRL 3357 / JCM 12722 / SRRC 167) (NCBI:txid332952)

InterPro domains:
  IPR036444 Phospholipase A2 domain superfamily [G3DSA:1.20.90.10] (32-136)
  IPR036444 Phospholipase A2 domain superfamily [SSF48619] (45-134)

Solvent-accessible surface area (backbone atoms only — not comparable to full-atom values): 12291 Å² total; per-residue (Å²): 139,79,89,83,87,86,88,86,88,83,78,83,77,87,76,79,84,71,79,79,70,77,81,54,66,54,79,52,61,89,56,77,42,84,47,32,20,82,94,31,47,52,44,76,62,35,54,54,55,61,90,80,44,78,86,59,72,45,44,47,61,89,78,18,60,36,26,73,35,30,34,49,33,52,51,39,41,45,37,80,89,54,56,68,68,55,37,52,49,52,33,44,52,40,35,46,48,26,26,45,66,51,36,36,46,78,54,95,92,40,80,48,57,47,67,69,65,31,52,52,43,41,52,53,33,48,51,51,43,52,54,52,62,74,48,36,72,65,54,38,53,50,31,36,53,45,24,52,53,42,51,50,44,31,60,76,68,77,42,80,70,70,75,48,40,15,92,84,68,46,45,57,73,42,73,52,72,45,71,38,89,96,51,86,40,40,24,42,34,38,34,21,52,94,37,34,76,45,76,46,83,44,71,51,86,89,58,78,86,131

Sequence (210 aa):
MLSFHFIVPGLLAICSLQRGVSAGTDITCGGQFPKAGDGLAKRIDGCSSWSDNPTQVRDSWGSANFRGVCDEHDRCYYTLGANVDECNRNFCGGLRNACRKAYCKKILSATVCEPLTHGSCLQIAETYCAAVRLVAKDVYAKAQDLQQRYETCIAENGGVTPPVVCSNGAPEGSFWKERVPGTFCDFTTFVCLNGKITTGSYHEPHCIEV

Radius of gyration: 24.77 Å; Cα contacts (8 Å, |Δi|>4): 261; chains: 1; bounding box: 79×42×59 Å

Mean predicted aligned error: 14.99 Å

Secondary structure (DSSP, 8-state):
----------------------------STTS-TT-BTTBSS---SS--TTT-TTS--SEETTEE-HHHHHHHHHHHTSTT--HHHHHHHHHHHHHHHHHHHHEEEETTEEEE-HHHHHHHHHHHHHHHHHHHHHHHHHHHHHHHHHHHHHHHHHHTTS-----B-TTSPBTT-EEEEEPTT-SSEEEEEEEETTEEEEEEEE-TT----

Foldseek 3Di:
DDDDDDDDDDDDDDDPPPPCPPLFPDPCLVVPQVQDGDLFSHDQDFQDDCVVPVPAPTQDDVQQGLRVLSSQLLVQLLDAPRDLVVSLVSSLVSQLVSLQVRAWDQDPNDIDGPCPSSVVSNVSSVVSSVVCVVCSPVSSVVSNVSSVVSVVSQVVVVHDDPFLAAPVRHGAQDWDWDADPPWDFKIWIWHQHSNYTDTDIDGHPPDDTD